Protein AF-0000000084686407 (afdb_homodimer)

pLDDT: mean 88.81, std 16.55, range [30.67, 98.19]

Sequence (208 aa):
MNDKILKGLLLDEATVLSLDDLCQACSSSNEWVIELVQEGILEPQGQRQTQWQFSARCLQKAHAAMRLQRDLDINLSGIALALDLLDEIDSLKSRLLQLEQAAKMNDKILKGLLLDEATVLSLDDLCQACSSSNEWVIELVQEGILEPQGQRQTQWQFSARCLQKAHAAMRLQRDLDINLSGIALALDLLDEIDSLKSRLLQLEQAAK

Solvent-accessible surface area (backbone atoms only — not comparable to full-atom values): 11660 Å² total; per-residue (Å²): 117,72,69,53,56,57,63,68,46,68,66,43,85,79,36,69,30,42,60,68,53,45,20,62,74,65,73,46,54,68,68,58,54,51,50,36,38,75,73,60,66,36,80,56,45,60,91,45,77,93,54,29,36,29,44,47,66,43,52,52,50,50,50,50,46,50,50,47,37,72,73,54,66,38,45,70,64,42,46,41,50,48,52,53,49,49,51,50,42,52,52,51,52,51,53,49,51,53,52,55,57,65,71,98,117,72,69,55,55,57,64,67,47,68,66,44,86,79,36,72,30,42,59,68,53,47,21,62,75,64,74,48,53,67,67,58,54,50,49,36,37,75,73,60,66,35,81,55,44,62,91,45,78,92,52,28,36,29,46,48,66,44,52,52,51,49,50,51,46,50,49,48,37,72,74,54,66,37,44,70,63,40,46,42,49,48,53,52,49,50,50,50,42,54,52,50,52,50,53,48,50,52,54,56,61,68,70,107

Structure (mmCIF, N/CA/C/O backbone):
data_AF-0000000084686407-model_v1
#
loop_
_entity.id
_entity.type
_entity.pdbx_description
1 polymer 'MerR family transcriptional regulator'
#
loop_
_atom_site.group_PDB
_atom_site.id
_atom_site.type_symbol
_atom_site.label_atom_id
_atom_site.label_alt_id
_atom_site.label_comp_id
_atom_site.label_asym_id
_atom_site.label_entity_id
_atom_site.label_seq_id
_atom_site.pdbx_PDB_ins_code
_atom_site.Cartn_x
_atom_site.Cartn_y
_atom_site.Cartn_z
_atom_site.occupancy
_atom_site.B_iso_or_equiv
_atom_site.auth_seq_id
_atom_site.auth_comp_id
_atom_site.auth_asym_id
_atom_site.auth_atom_id
_atom_site.pdbx_PDB_model_num
ATOM 1 N N . MET A 1 1 ? -10.812 30.781 -5.328 1 30.67 1 MET A N 1
ATOM 2 C CA . MET A 1 1 ? -10.281 31.469 -4.152 1 30.67 1 MET A CA 1
ATOM 3 C C . MET A 1 1 ? -9.312 30.578 -3.389 1 30.67 1 MET A C 1
ATOM 5 O O . MET A 1 1 ? -8.289 31.047 -2.891 1 30.67 1 MET A O 1
ATOM 9 N N . ASN A 1 2 ? -9.641 29.156 -3.443 1 36.75 2 ASN A N 1
ATOM 10 C CA . ASN A 1 2 ? -9.031 28.25 -2.469 1 36.75 2 ASN A CA 1
ATOM 11 C C . ASN A 1 2 ? -7.617 27.859 -2.871 1 36.75 2 ASN A C 1
ATOM 13 O O . ASN A 1 2 ? -6.793 27.531 -2.018 1 36.75 2 ASN A O 1
ATOM 17 N N . ASP A 1 3 ? -7.363 27.828 -4.125 1 41.81 3 ASP A N 1
ATOM 18 C CA . ASP A 1 3 ? -6.012 27.562 -4.613 1 41.81 3 ASP A CA 1
ATOM 19 C C . ASP A 1 3 ? -5.059 28.688 -4.199 1 41.81 3 ASP A C 1
ATOM 21 O O . ASP A 1 3 ? -3.865 28.438 -3.99 1 41.81 3 ASP A O 1
ATOM 25 N N . LYS A 1 4 ? -5.578 29.906 -4.066 1 43.34 4 LYS A N 1
ATOM 26 C CA . LYS A 1 4 ? -4.777 31.094 -3.775 1 43.34 4 LYS A CA 1
ATOM 27 C C . LYS A 1 4 ? -4.215 31.047 -2.359 1 43.34 4 LYS A C 1
ATOM 29 O O . LYS A 1 4 ? -3.115 31.531 -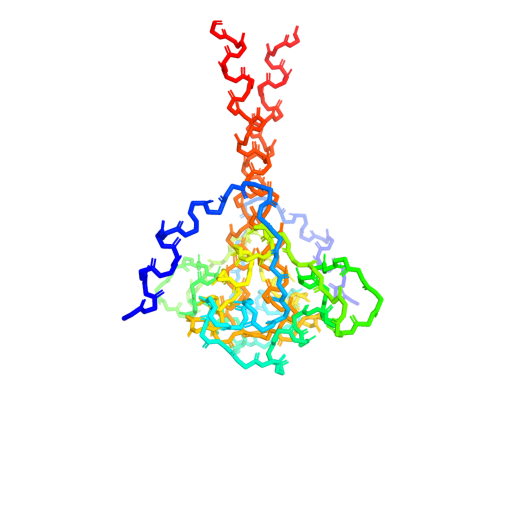2.104 1 43.34 4 LYS A O 1
ATOM 34 N N . ILE A 1 5 ? -5.031 30.531 -1.394 1 46 5 ILE A N 1
ATOM 35 C CA . ILE A 1 5 ? -4.527 30.484 -0.026 1 46 5 ILE A CA 1
ATOM 36 C C . ILE A 1 5 ? -3.324 29.547 0.045 1 46 5 ILE A C 1
ATOM 38 O O . ILE A 1 5 ? -2.33 29.844 0.707 1 46 5 ILE A O 1
ATOM 42 N N . LEU A 1 6 ? -3.428 28.391 -0.733 1 47.69 6 LEU A N 1
ATOM 43 C CA . LEU A 1 6 ? -2.322 27.438 -0.658 1 47.69 6 LEU A CA 1
ATOM 44 C C . LEU A 1 6 ? -1.039 28.062 -1.204 1 47.69 6 LEU A C 1
ATOM 46 O O . LEU A 1 6 ? 0.044 27.828 -0.657 1 47.69 6 LEU A O 1
ATOM 50 N N . LYS A 1 7 ? -1.183 28.797 -2.309 1 46.84 7 LYS A N 1
ATOM 51 C CA . LYS A 1 7 ? -0.026 29.453 -2.904 1 46.84 7 LYS A CA 1
ATOM 52 C C . LYS A 1 7 ? 0.55 30.5 -1.96 1 46.84 7 LYS A C 1
ATOM 54 O O . LYS A 1 7 ? 1.769 30.688 -1.89 1 46.84 7 LYS A O 1
ATOM 59 N N . GLY A 1 8 ? -0.354 31.266 -1.473 1 43.84 8 GLY A N 1
ATOM 60 C CA . GLY A 1 8 ? 0.18 32.281 -0.589 1 43.84 8 GLY A CA 1
ATOM 61 C C . GLY A 1 8 ? 0.907 31.719 0.614 1 43.84 8 GLY A C 1
ATOM 62 O O . GLY A 1 8 ? 1.755 32.375 1.208 1 43.84 8 GLY A O 1
ATOM 63 N N . LEU A 1 9 ? 0.312 30.641 1.292 1 45.12 9 LEU A N 1
ATOM 64 C CA . LEU A 1 9 ? 1.075 30.141 2.432 1 45.12 9 LEU A CA 1
ATOM 65 C C . LEU A 1 9 ? 2.273 29.328 1.969 1 45.12 9 LEU A C 1
ATOM 67 O O . LEU A 1 9 ? 2.105 28.234 1.407 1 45.12 9 LEU A O 1
ATOM 71 N N . LEU A 1 10 ? 3.199 29.859 1.201 1 51.16 10 LEU A N 1
ATOM 72 C CA . LEU A 1 10 ? 4.516 29.234 1.146 1 51.16 10 LEU A CA 1
ATOM 73 C C . LEU A 1 10 ? 4.77 28.391 2.391 1 51.16 10 LEU A C 1
ATOM 75 O O . LEU A 1 10 ? 5.066 28.938 3.459 1 51.16 10 LEU A O 1
ATOM 79 N N . LEU A 1 11 ? 3.791 27.422 2.607 1 53.94 11 LEU A N 1
ATOM 80 C CA . LEU A 1 11 ? 3.941 26.672 3.852 1 53.94 11 LEU A CA 1
ATOM 81 C C . LEU A 1 11 ? 5.398 26.281 4.078 1 53.94 11 LEU A C 1
ATOM 83 O O . LEU A 1 11 ? 5.996 25.594 3.248 1 53.94 11 LEU A O 1
ATOM 87 N N . ASP A 1 12 ? 6.078 27.172 4.629 1 61.66 12 ASP A N 1
ATOM 88 C CA . ASP A 1 12 ? 7.398 26.859 5.168 1 61.66 12 ASP A CA 1
ATOM 89 C C . ASP A 1 12 ? 7.344 25.641 6.082 1 61.66 12 ASP A C 1
ATOM 91 O O . ASP A 1 12 ? 6.281 25.297 6.602 1 61.66 12 ASP A O 1
ATOM 95 N N . GLU A 1 13 ? 8.172 24.766 5.969 1 64.5 13 GLU A N 1
ATOM 96 C CA . GLU A 1 13 ? 8.289 23.609 6.859 1 64.5 13 GLU A CA 1
ATOM 97 C C . GLU A 1 13 ? 7.879 23.969 8.281 1 64.5 13 GLU A C 1
ATOM 99 O O . GLU A 1 13 ? 7.496 23.094 9.062 1 64.5 13 GLU A O 1
ATOM 104 N N . ALA A 1 14 ? 7.812 25.25 8.531 1 72 14 ALA A N 1
ATOM 105 C CA . ALA A 1 14 ? 7.492 25.703 9.883 1 72 14 ALA A CA 1
ATOM 106 C C . ALA A 1 14 ? 6.008 26.031 10.008 1 72 14 ALA A C 1
ATOM 108 O O . ALA A 1 14 ? 5.531 26.391 11.094 1 72 14 ALA A O 1
ATOM 109 N N . THR A 1 15 ? 5.309 25.781 8.953 1 81.38 15 THR A N 1
ATOM 110 C CA . THR A 1 15 ? 3.887 26.109 8.977 1 81.38 15 THR A CA 1
ATOM 111 C C . THR A 1 15 ? 3.121 25.141 9.883 1 81.38 15 THR A C 1
ATOM 113 O O . THR A 1 15 ? 3.285 23.922 9.781 1 81.38 15 THR A O 1
ATOM 116 N N . VAL A 1 16 ? 2.365 25.656 10.859 1 92.12 16 VAL A N 1
ATOM 117 C CA . VAL A 1 16 ? 1.494 24.922 11.773 1 92.12 16 VAL A CA 1
ATOM 118 C C . VAL A 1 16 ? 0.035 25.266 11.477 1 92.12 16 VAL A C 1
ATOM 120 O O . VAL A 1 16 ? -0.327 26.438 11.359 1 92.12 16 VAL A O 1
ATOM 123 N N . LEU A 1 17 ? -0.774 24.219 11.273 1 95.81 17 LEU A N 1
ATOM 124 C CA . LEU A 1 17 ? -2.174 24.406 10.898 1 95.81 17 LEU A CA 1
ATOM 125 C C . LEU A 1 17 ? -3.098 23.922 12.016 1 95.81 17 LEU A C 1
ATOM 127 O O . LEU A 1 17 ? -2.836 22.891 12.641 1 95.81 17 LEU A O 1
ATOM 131 N N . SER A 1 18 ? -4.137 24.75 12.203 1 96.06 18 SER A N 1
ATOM 132 C CA . SER A 1 18 ? -5.211 24.266 13.062 1 96.06 18 SER A CA 1
ATOM 133 C C . SER A 1 18 ? -6.066 23.234 12.344 1 96.06 18 SER A C 1
ATOM 135 O O . SER A 1 18 ? -5.887 22.984 11.148 1 96.06 18 SER A O 1
ATOM 137 N N . LEU A 1 19 ? -7.012 22.594 13.148 1 97.12 19 LEU A N 1
ATOM 138 C CA . LEU A 1 19 ? -7.961 21.656 12.555 1 97.12 19 LEU A CA 1
ATOM 139 C C . LEU A 1 19 ? -8.773 22.328 11.453 1 97.12 19 LEU A C 1
ATOM 141 O O . LEU A 1 19 ? -8.906 21.781 10.352 1 97.12 19 LEU A O 1
ATOM 145 N N . ASP A 1 20 ? -9.266 23.516 11.695 1 96.06 20 ASP A N 1
ATOM 146 C CA . ASP A 1 20 ? -10.07 24.25 10.719 1 96.06 20 ASP A CA 1
ATOM 147 C C . ASP A 1 20 ? -9.258 24.562 9.469 1 96.06 20 ASP A C 1
ATOM 149 O O . ASP A 1 20 ? -9.75 24.438 8.344 1 96.06 20 ASP A O 1
ATOM 153 N N . ASP A 1 21 ? -8.008 25 9.734 1 95.31 21 ASP A N 1
ATOM 154 C CA . ASP A 1 21 ? -7.141 25.328 8.617 1 95.31 21 ASP A CA 1
ATOM 155 C C . ASP A 1 21 ? -6.875 24.109 7.738 1 95.31 21 ASP A C 1
ATOM 157 O O . ASP A 1 21 ? -6.887 24.203 6.512 1 95.31 21 ASP A O 1
ATOM 161 N N . LEU A 1 22 ? -6.664 23 8.344 1 96.75 22 LEU A N 1
ATOM 162 C CA . LEU A 1 22 ? -6.379 21.781 7.609 1 96.75 22 LEU A CA 1
ATOM 163 C C . LEU A 1 22 ? -7.594 21.344 6.793 1 96.75 22 LEU A C 1
ATOM 165 O O . LEU A 1 22 ? -7.457 20.953 5.633 1 96.75 22 LEU A O 1
ATOM 169 N N . CYS A 1 23 ? -8.719 21.391 7.352 1 97.38 23 CYS A N 1
ATOM 170 C CA . CYS A 1 23 ? -9.953 21.047 6.648 1 97.38 23 CYS A CA 1
ATOM 171 C C . CYS A 1 23 ? -10.141 21.922 5.418 1 97.38 23 CYS A C 1
ATOM 173 O O . CYS A 1 23 ? -10.508 21.438 4.348 1 97.38 23 CYS A O 1
ATOM 175 N N . GLN A 1 24 ? -9.922 23.172 5.59 1 95.25 24 GLN A N 1
ATOM 176 C CA . GLN A 1 24 ? -10.062 24.109 4.484 1 95.25 24 GLN A CA 1
ATOM 177 C C . GLN A 1 24 ? -9.07 23.812 3.369 1 95.25 24 GLN A C 1
ATOM 179 O O . GLN A 1 24 ? -9.422 23.812 2.189 1 95.25 24 GLN A O 1
ATOM 184 N N . ALA A 1 25 ? -7.863 23.531 3.795 1 93.12 25 ALA A N 1
ATOM 185 C CA . ALA A 1 25 ? -6.801 23.266 2.828 1 93.12 25 ALA A CA 1
ATOM 186 C C . ALA A 1 25 ? -7.086 22 2.025 1 93.12 25 ALA A C 1
ATOM 188 O O . ALA A 1 25 ? -6.723 21.906 0.851 1 93.12 25 ALA A O 1
ATOM 189 N N . CYS A 1 26 ? -7.691 21.016 2.629 1 94.25 26 CYS A N 1
ATOM 190 C CA . CYS A 1 26 ? -7.953 19.734 1.979 1 94.25 26 CYS A CA 1
ATOM 191 C C . CYS A 1 26 ? -9.391 19.672 1.482 1 94.25 26 CYS A C 1
ATOM 193 O O . CYS A 1 26 ? -9.797 18.672 0.877 1 94.25 26 CYS A O 1
ATOM 195 N N . SER A 1 27 ? -10.148 20.688 1.695 1 94.94 27 SER A N 1
ATOM 196 C CA . SER A 1 27 ? -11.562 20.688 1.353 1 94.94 27 SER A CA 1
ATOM 197 C C . SER A 1 27 ? -12.281 19.469 1.924 1 94.94 27 SER A C 1
ATOM 199 O O . SER A 1 27 ? -13.008 18.781 1.209 1 94.94 27 SER A O 1
ATOM 201 N N . SER A 1 28 ? -12.023 19.266 3.189 1 96.25 28 SER A N 1
ATOM 202 C CA . SER A 1 28 ? -12.609 18.125 3.879 1 96.25 28 SER A CA 1
ATOM 203 C C . SER A 1 28 ? -13.391 18.562 5.113 1 96.25 28 SER A C 1
ATOM 205 O O . SER A 1 28 ? -13.281 19.703 5.547 1 96.25 28 SER A O 1
ATOM 207 N N . SER A 1 29 ? -14.18 17.625 5.656 1 96.56 29 SER A N 1
ATOM 208 C CA . SER A 1 29 ? -14.875 17.875 6.91 1 96.56 29 SER A CA 1
ATOM 209 C C . SER A 1 29 ? -13.961 17.656 8.109 1 96.56 29 SER A C 1
ATOM 211 O O . SER A 1 29 ? -12.922 17 7.992 1 96.56 29 SER A O 1
ATOM 213 N N . ASN A 1 30 ? -14.398 18.188 9.25 1 96.81 30 ASN A N 1
ATOM 214 C CA . ASN A 1 30 ? -13.695 17.922 10.492 1 96.81 30 ASN A CA 1
ATOM 215 C C . ASN A 1 30 ? -13.719 16.438 10.836 1 96.81 30 ASN A C 1
ATOM 217 O O . ASN A 1 30 ? -12.727 15.891 11.336 1 96.81 30 ASN A O 1
ATOM 221 N N . GLU A 1 31 ? -14.859 15.867 10.562 1 97.06 31 GLU A N 1
ATOM 222 C CA . GLU A 1 31 ? -15.039 14.445 10.875 1 97.06 31 GLU A CA 1
ATOM 223 C C . GLU A 1 31 ? -13.992 13.594 10.164 1 97.06 31 GLU A C 1
ATOM 225 O O . GLU A 1 31 ? -13.445 12.656 10.75 1 97.06 31 GLU A O 1
ATOM 230 N N . TRP A 1 32 ? -13.719 13.93 8.977 1 97.44 32 TRP A N 1
ATOM 231 C CA . TRP A 1 32 ? -12.758 13.172 8.188 1 97.44 32 TRP A CA 1
ATOM 232 C C . TRP A 1 32 ? -11.359 13.281 8.773 1 97.44 32 TRP A C 1
ATOM 234 O O . TRP A 1 32 ? -10.656 12.281 8.938 1 97.44 32 TRP A O 1
ATOM 244 N N . VAL A 1 33 ? -10.938 14.484 9.141 1 97.81 33 VAL A N 1
ATOM 245 C CA . VAL A 1 33 ? -9.617 14.703 9.719 1 97.81 33 VAL A CA 1
ATOM 246 C C . VAL A 1 33 ? -9.523 13.969 11.062 1 97.81 33 VAL A C 1
ATOM 248 O O . VAL A 1 33 ? -8.492 13.352 11.367 1 97.81 33 VAL A O 1
ATOM 251 N N . ILE A 1 34 ? -10.562 13.992 11.805 1 97.44 34 ILE A N 1
ATOM 252 C CA . ILE A 1 34 ? -10.602 13.328 13.102 1 97.44 34 ILE A CA 1
ATOM 253 C C . ILE A 1 34 ? -10.422 11.828 12.922 1 97.44 34 ILE A C 1
ATOM 255 O O . ILE A 1 34 ? -9.688 11.188 13.68 1 97.44 34 ILE A O 1
ATOM 259 N N . GLU A 1 35 ? -11.047 11.297 11.93 1 97.31 35 GLU A N 1
ATOM 260 C CA . GLU A 1 35 ? -10.898 9.875 11.648 1 97.31 35 GLU A CA 1
ATOM 261 C C . GLU A 1 35 ? -9.453 9.531 11.289 1 97.31 35 GLU A C 1
ATOM 263 O O . GLU A 1 35 ? -8.945 8.477 11.688 1 97.31 35 GLU A O 1
ATOM 268 N N . LEU A 1 36 ? -8.828 10.352 10.516 1 97.81 36 LEU A N 1
ATOM 269 C CA . LEU A 1 36 ? -7.438 10.117 10.156 1 97.81 36 LEU A CA 1
ATOM 270 C C . LEU A 1 36 ? -6.547 10.117 11.391 1 97.81 36 LEU A C 1
ATOM 272 O O . LEU A 1 36 ? -5.613 9.312 11.492 1 97.81 36 LEU A O 1
ATOM 276 N N . VAL A 1 37 ? -6.801 11 12.305 1 97.56 37 VAL A N 1
ATOM 277 C CA . VAL A 1 37 ? -6.035 11.086 13.539 1 97.56 37 VAL A CA 1
ATOM 278 C C . VAL A 1 37 ? -6.277 9.836 14.391 1 97.56 37 VAL A C 1
ATOM 280 O O . VAL A 1 37 ? -5.336 9.25 14.93 1 97.56 37 VAL A O 1
ATOM 283 N N . GLN A 1 38 ? -7.52 9.414 14.461 1 96.44 38 GLN A N 1
ATOM 284 C CA . GLN A 1 38 ? -7.879 8.234 15.25 1 96.44 38 GLN A CA 1
ATOM 285 C C . GLN A 1 38 ? -7.219 6.98 14.688 1 96.44 38 GLN A C 1
ATOM 287 O O . GLN A 1 38 ? -6.824 6.09 15.445 1 96.44 38 GLN A O 1
ATOM 292 N N . GLU A 1 39 ? -7.102 6.93 13.375 1 95.94 39 GLU A N 1
ATOM 293 C CA . GLU A 1 39 ? -6.477 5.781 12.719 1 95.94 39 GLU A CA 1
ATOM 294 C C . GLU A 1 39 ? -4.957 5.844 12.828 1 95.94 39 GLU A C 1
ATOM 296 O O . GLU A 1 39 ? -4.262 4.887 12.477 1 95.94 39 GLU A O 1
ATOM 301 N N . GLY A 1 40 ? -4.445 6.988 13.203 1 96.56 40 GLY A N 1
ATOM 302 C CA . GLY A 1 40 ? -3.01 7.145 13.383 1 96.56 40 GLY A CA 1
ATOM 303 C C . GLY A 1 40 ? -2.305 7.625 12.125 1 96.56 40 GLY A C 1
ATOM 304 O O . GLY A 1 40 ? -1.073 7.617 12.062 1 96.56 40 GLY A O 1
ATOM 305 N N . ILE A 1 41 ? -3.053 8.031 11.172 1 97.62 41 ILE A N 1
ATOM 306 C CA . ILE A 1 41 ? -2.484 8.523 9.922 1 97.62 41 ILE A CA 1
ATOM 307 C C . ILE A 1 41 ? -1.916 9.922 10.133 1 97.62 41 ILE A C 1
ATOM 309 O O . ILE A 1 41 ? -0.821 10.234 9.656 1 97.62 41 ILE A O 1
ATOM 313 N N . LEU A 1 42 ? -2.695 10.742 10.781 1 98 42 LEU A N 1
ATOM 314 C CA . LEU A 1 42 ? -2.219 12.07 11.164 1 98 42 LEU A CA 1
ATOM 315 C C . LEU A 1 42 ? -1.893 12.125 12.648 1 98 42 LEU A C 1
ATOM 317 O O . LEU A 1 42 ? -2.617 11.562 13.469 1 98 42 LEU A O 1
ATOM 321 N N . GLU A 1 43 ? -0.81 12.82 12.914 1 96.81 43 GLU A N 1
ATOM 322 C CA . GLU A 1 43 ? -0.376 12.953 14.305 1 96.81 43 GLU A CA 1
ATOM 323 C C . GLU A 1 43 ? -0.191 14.422 14.68 1 96.81 43 GLU A C 1
ATOM 325 O O . GLU A 1 43 ? 0.934 14.922 14.719 1 96.81 43 GLU A O 1
ATOM 330 N N . PRO A 1 44 ? -1.211 15.023 15.055 1 97.31 44 PRO A N 1
ATOM 331 C CA . PRO A 1 44 ? -1.098 16.422 15.469 1 97.31 44 PRO A CA 1
ATOM 332 C C . PRO A 1 44 ? -0.464 16.594 16.844 1 97.31 44 PRO A C 1
ATOM 334 O O . PRO A 1 44 ? -0.403 15.625 17.625 1 97.31 44 PRO A O 1
ATOM 337 N N . GLN A 1 45 ? 0.091 17.781 17.062 1 96.44 45 GLN A N 1
ATOM 338 C CA . GLN A 1 45 ? 0.416 18.172 18.438 1 96.44 45 GLN A CA 1
ATOM 339 C C . GLN A 1 45 ? -0.82 18.688 19.172 1 96.44 45 GLN A C 1
ATOM 341 O O . GLN A 1 45 ? -1.747 19.203 18.547 1 96.44 45 GLN A O 1
ATOM 346 N N . GLY A 1 46 ? -0.831 18.469 20.469 1 95.94 46 GLY A N 1
ATOM 347 C CA . GLY A 1 46 ? -1.984 18.859 21.266 1 95.94 46 GLY A CA 1
ATOM 348 C C . GLY A 1 46 ? -2.805 17.688 21.766 1 95.94 46 GLY A C 1
ATOM 349 O O . GLY A 1 46 ? -2.939 16.672 21.062 1 95.94 46 GLY A O 1
ATOM 350 N N . GLN A 1 47 ? -3.385 17.844 22.859 1 91.88 47 GLN A N 1
ATOM 351 C CA . GLN A 1 47 ? -4.121 16.75 23.469 1 91.88 47 GLN A CA 1
ATOM 352 C C . GLN A 1 47 ? -5.59 16.766 23.047 1 91.88 47 GLN A C 1
ATOM 354 O O . GLN A 1 47 ? -6.184 15.719 22.812 1 91.88 47 GLN A O 1
ATOM 359 N N . ARG A 1 48 ? -6.102 17.984 22.953 1 94.81 48 ARG A N 1
ATOM 360 C CA . ARG A 1 48 ? -7.508 18.125 22.594 1 94.81 48 ARG A CA 1
ATOM 361 C C . ARG A 1 48 ? -7.652 18.594 21.141 1 94.81 48 ARG A C 1
ATOM 363 O O . ARG A 1 48 ? -6.789 19.312 20.625 1 94.81 48 ARG A O 1
ATOM 370 N N . GLN A 1 49 ? -8.758 18.156 20.578 1 94.81 49 GLN A N 1
ATOM 371 C CA . GLN A 1 49 ? -9.047 18.484 19.188 1 94.81 49 GLN A CA 1
ATOM 372 C C . GLN A 1 49 ? -8.93 20 18.953 1 94.81 49 GLN A C 1
ATOM 374 O O . GLN A 1 49 ? -8.43 20.438 17.906 1 94.81 49 GLN A O 1
ATOM 379 N N . THR A 1 50 ? -9.367 20.797 19.938 1 94.38 50 THR A N 1
ATOM 380 C CA . THR A 1 50 ? -9.375 22.25 19.812 1 94.38 50 THR A CA 1
ATOM 381 C C . THR A 1 50 ? -7.957 22.812 19.859 1 94.38 50 THR A C 1
ATOM 383 O O . THR A 1 50 ? -7.73 23.969 19.5 1 94.38 50 THR A O 1
ATOM 386 N N . GLN A 1 51 ? -6.965 22 20.266 1 96.44 51 GLN A N 1
ATOM 387 C CA . GLN A 1 51 ? -5.578 22.438 20.422 1 96.44 51 GLN A CA 1
ATOM 388 C C . GLN A 1 51 ? -4.68 21.781 19.3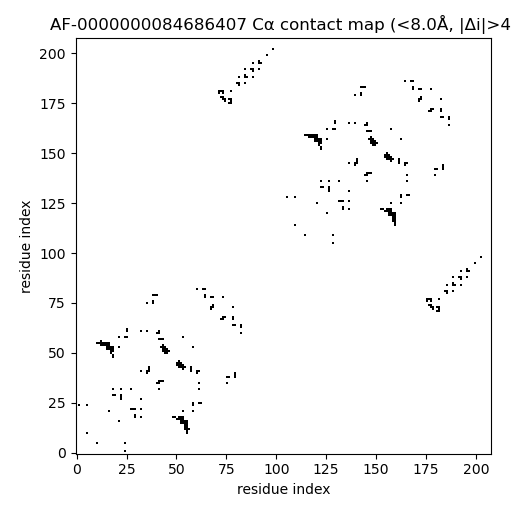75 1 96.44 51 GLN A C 1
ATOM 390 O O . GLN A 1 51 ? -3.459 21.969 19.406 1 96.44 51 GLN A O 1
ATOM 395 N N . TRP A 1 52 ? -5.336 21.094 18.531 1 97.38 52 TRP A N 1
ATOM 396 C CA . TRP A 1 52 ? -4.516 20.375 17.547 1 97.38 52 TRP A CA 1
ATOM 397 C C . TRP A 1 52 ? -3.742 21.344 16.672 1 97.38 52 TRP A C 1
ATOM 399 O O . TRP A 1 52 ? -4.285 22.359 16.234 1 97.38 52 TRP A O 1
ATOM 409 N N . GLN A 1 53 ? -2.477 21 16.5 1 97.12 53 GLN A N 1
ATOM 410 C CA . GLN A 1 53 ? -1.576 21.672 15.57 1 97.12 53 GLN A CA 1
ATOM 411 C C . GLN A 1 53 ? -0.963 20.672 14.586 1 97.12 53 GLN A C 1
ATOM 413 O O . GLN A 1 53 ? -0.342 19.688 14.992 1 97.12 53 GLN A O 1
ATOM 418 N N . PHE A 1 54 ? -1.164 20.969 13.328 1 97.31 54 PHE A N 1
ATOM 419 C CA . PHE A 1 54 ? -0.667 20.094 12.281 1 97.31 54 PHE A CA 1
ATOM 420 C C . PHE A 1 54 ? 0.502 20.734 11.539 1 97.31 54 PHE A C 1
ATOM 422 O O . PHE A 1 54 ? 0.483 21.922 11.258 1 97.31 54 PHE A O 1
ATOM 429 N N . SER A 1 55 ? 1.463 19.844 11.227 1 95 55 SER A N 1
ATOM 430 C CA . SER A 1 55 ? 2.613 20.281 10.445 1 95 55 SER A CA 1
ATOM 431 C C . SER A 1 55 ? 2.314 20.234 8.945 1 95 55 SER A C 1
ATOM 433 O O . SER A 1 55 ? 1.271 19.734 8.531 1 95 55 SER A O 1
ATOM 435 N N . ALA A 1 56 ? 3.221 20.75 8.195 1 93.12 56 ALA A N 1
ATOM 436 C CA . ALA A 1 56 ? 3.129 20.656 6.738 1 93.12 56 ALA A CA 1
ATOM 437 C C . ALA A 1 56 ? 3.115 19.219 6.273 1 93.12 56 ALA A C 1
ATOM 439 O O . ALA A 1 56 ? 2.424 18.875 5.309 1 93.12 56 ALA A O 1
ATOM 440 N N . ARG A 1 57 ? 3.846 18.375 6.98 1 93.06 57 ARG A N 1
ATOM 441 C CA . ARG A 1 57 ? 3.869 16.953 6.656 1 93.06 57 ARG A CA 1
ATOM 442 C C . ARG A 1 57 ? 2.49 16.328 6.84 1 93.06 57 ARG A C 1
ATOM 444 O O . ARG A 1 57 ? 2.068 15.492 6.035 1 93.06 57 ARG A O 1
ATOM 451 N N . CYS A 1 58 ? 1.868 16.703 7.828 1 96 58 CYS A N 1
ATOM 452 C CA . CYS A 1 58 ? 0.508 16.234 8.039 1 96 58 CYS A CA 1
ATOM 453 C C . CYS A 1 58 ? -0.403 16.641 6.891 1 96 58 CYS A C 1
ATOM 455 O O . CYS A 1 58 ? -1.239 15.859 6.445 1 96 58 CYS A O 1
ATOM 457 N N . LEU A 1 59 ? -0.237 17.906 6.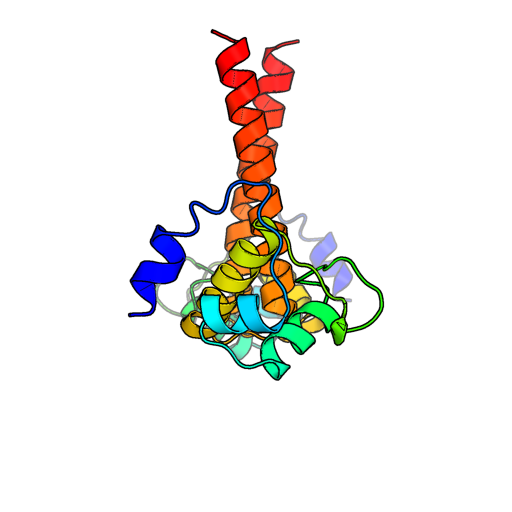523 1 95.75 59 LEU A N 1
ATOM 458 C CA . LEU A 1 59 ? -1.034 18.375 5.398 1 95.75 59 LEU A CA 1
ATOM 459 C C . LEU A 1 59 ? -0.772 17.531 4.152 1 95.75 59 LEU A C 1
ATOM 461 O O . LEU A 1 59 ? -1.711 17.141 3.459 1 95.75 59 LEU A O 1
ATOM 465 N N . GLN A 1 60 ? 0.401 17.266 3.883 1 94.88 60 GLN A N 1
ATOM 466 C CA . GLN A 1 60 ? 0.771 16.453 2.734 1 94.88 60 GLN A CA 1
ATOM 467 C C . GLN A 1 60 ? 0.166 15.055 2.836 1 94.88 60 GLN A C 1
ATOM 469 O O . GLN A 1 60 ? -0.345 14.523 1.851 1 94.88 60 GLN A O 1
ATOM 474 N N . LYS A 1 61 ? 0.28 14.453 4.016 1 96.94 61 LYS A N 1
ATOM 475 C CA . LYS A 1 61 ? -0.283 13.125 4.25 1 96.94 61 LYS A CA 1
ATOM 476 C C . LYS A 1 61 ? -1.797 13.125 4.062 1 96.94 61 LYS A C 1
ATOM 478 O O . LYS A 1 61 ? -2.361 12.18 3.508 1 96.94 61 LYS A O 1
ATOM 483 N N . ALA A 1 62 ? -2.43 14.141 4.504 1 97.56 62 ALA A N 1
ATOM 484 C CA . ALA A 1 62 ? -3.877 14.258 4.344 1 97.56 62 ALA A CA 1
ATOM 485 C C . ALA A 1 62 ? -4.266 14.312 2.871 1 97.56 62 ALA A C 1
ATOM 487 O O . ALA A 1 62 ? -5.215 13.648 2.449 1 97.56 62 ALA A O 1
ATOM 488 N N . HIS A 1 63 ? -3.527 15.094 2.117 1 96.5 63 HIS A N 1
ATOM 489 C CA . HIS A 1 63 ? -3.795 15.172 0.686 1 96.5 63 HIS A CA 1
ATOM 490 C C . HIS A 1 63 ? -3.607 13.82 0.015 1 96.5 63 HIS A C 1
ATOM 492 O O . HIS A 1 63 ? -4.414 13.422 -0.827 1 96.5 63 HIS A O 1
ATOM 498 N N . ALA A 1 64 ? -2.58 13.172 0.411 1 96.56 64 ALA A N 1
ATOM 499 C CA . ALA A 1 64 ? -2.328 11.844 -0.141 1 96.56 64 ALA A CA 1
ATOM 500 C C . ALA A 1 64 ? -3.438 10.867 0.245 1 96.56 64 ALA A C 1
ATOM 502 O O . ALA A 1 64 ? -3.891 10.078 -0.583 1 96.56 64 ALA A O 1
ATOM 503 N N . ALA A 1 65 ? -3.809 10.93 1.452 1 97.56 65 ALA A N 1
ATOM 504 C CA . ALA A 1 65 ? -4.898 10.086 1.931 1 97.56 65 ALA A CA 1
ATOM 505 C C . ALA A 1 65 ? -6.172 10.328 1.126 1 97.56 65 ALA A C 1
ATOM 507 O O . ALA A 1 65 ? -6.855 9.375 0.734 1 97.56 65 ALA A O 1
ATOM 508 N N . MET A 1 66 ? -6.449 11.547 0.892 1 95.62 66 MET A N 1
ATOM 509 C CA . MET A 1 66 ? -7.648 11.922 0.148 1 95.62 66 MET A CA 1
ATOM 510 C C . MET A 1 66 ? -7.598 11.375 -1.274 1 95.62 66 MET A C 1
ATOM 512 O O . MET A 1 66 ? -8.594 10.844 -1.776 1 95.62 66 MET A O 1
ATOM 516 N N . ARG A 1 67 ? -6.523 11.5 -1.862 1 95 67 ARG A N 1
ATOM 517 C CA . ARG A 1 67 ? -6.352 10.992 -3.219 1 95 67 ARG A CA 1
ATOM 518 C C . ARG A 1 67 ? -6.527 9.477 -3.262 1 95 67 ARG A C 1
ATOM 520 O O . ARG A 1 67 ? -7.215 8.953 -4.141 1 95 67 ARG A O 1
ATOM 527 N N . LEU A 1 68 ? -5.879 8.797 -2.334 1 95.81 68 LEU A N 1
ATOM 528 C CA . LEU A 1 68 ? -5.977 7.344 -2.27 1 95.81 68 LEU A CA 1
ATOM 529 C C . LEU A 1 68 ? -7.422 6.902 -2.053 1 95.81 68 LEU A C 1
ATOM 531 O O . LEU A 1 68 ? -7.891 5.953 -2.684 1 95.81 68 LEU A O 1
ATOM 535 N N . GLN A 1 69 ? -8.055 7.555 -1.193 1 94.38 69 GLN A N 1
ATOM 536 C CA . GLN A 1 69 ? -9.453 7.238 -0.907 1 94.38 69 GLN A CA 1
ATOM 537 C C . GLN A 1 69 ? -10.328 7.438 -2.143 1 94.38 69 GLN A C 1
ATOM 539 O O . GLN A 1 69 ? -11.172 6.598 -2.455 1 94.38 69 GLN A O 1
ATOM 544 N N . ARG A 1 70 ? -10.164 8.562 -2.785 1 92.44 70 ARG A N 1
ATOM 545 C CA . ARG A 1 70 ? -10.938 8.898 -3.975 1 92.44 70 ARG A CA 1
ATOM 546 C C . ARG A 1 70 ? -10.664 7.91 -5.102 1 92.44 70 ARG A C 1
ATOM 548 O O . ARG A 1 70 ? -11.594 7.41 -5.742 1 92.44 70 ARG A O 1
ATOM 555 N N . ASP A 1 71 ? -9.453 7.555 -5.258 1 93.44 71 ASP A N 1
ATOM 556 C CA . ASP A 1 71 ? -9.039 6.805 -6.438 1 93.44 71 ASP A CA 1
ATOM 557 C C . ASP A 1 71 ? -9.227 5.305 -6.227 1 93.44 71 ASP A C 1
ATOM 559 O O . ASP A 1 71 ? -9.516 4.57 -7.176 1 93.44 71 ASP A O 1
ATOM 563 N N . LEU A 1 72 ? -9.055 4.734 -5.008 1 92.31 72 LEU A N 1
ATOM 564 C CA . LEU A 1 72 ? -9 3.287 -4.816 1 92.31 72 LEU A CA 1
ATOM 565 C C . LEU A 1 72 ? -10.148 2.811 -3.93 1 92.31 72 LEU A C 1
ATOM 567 O O . LEU A 1 72 ? -10.453 1.618 -3.896 1 92.31 72 LEU A O 1
ATOM 571 N N . ASP A 1 73 ? -10.844 3.674 -3.32 1 89.44 73 ASP A N 1
ATOM 572 C CA . ASP A 1 73 ? -11.977 3.352 -2.453 1 89.44 73 ASP A CA 1
ATOM 573 C C . ASP A 1 73 ? -11.586 2.309 -1.407 1 89.44 73 ASP A C 1
ATOM 575 O O . ASP A 1 73 ? -12.281 1.309 -1.229 1 89.44 73 ASP A O 1
ATOM 579 N N . ILE A 1 74 ? -10.484 2.379 -0.786 1 92.44 74 ILE A N 1
ATOM 580 C CA . ILE A 1 74 ? -10.016 1.514 0.293 1 92.44 74 ILE A CA 1
ATOM 581 C C . ILE A 1 74 ? -10.305 2.17 1.642 1 92.44 74 ILE A C 1
ATOM 583 O O . ILE A 1 74 ? -10.523 3.381 1.717 1 92.44 74 ILE A O 1
ATOM 587 N N . ASN A 1 75 ? -10.273 1.302 2.738 1 93.06 75 ASN A N 1
ATOM 588 C CA . ASN A 1 75 ? -10.57 1.833 4.062 1 93.06 75 ASN A CA 1
ATOM 589 C C . ASN A 1 75 ? -9.375 2.561 4.66 1 93.06 75 ASN A C 1
ATOM 591 O O . ASN A 1 75 ? -8.305 2.607 4.051 1 93.06 75 ASN A O 1
ATOM 595 N N . LEU A 1 76 ? -9.547 3.172 5.84 1 93.62 76 LEU A N 1
ATOM 596 C CA . LEU A 1 76 ? -8.516 4.012 6.445 1 93.62 76 LEU A CA 1
ATOM 597 C C . LEU A 1 76 ? -7.309 3.178 6.855 1 93.62 76 LEU A C 1
ATOM 599 O O . LEU A 1 76 ? -6.176 3.662 6.816 1 93.62 76 LEU A O 1
ATOM 603 N N . SER A 1 77 ? -7.562 1.979 7.203 1 93.56 77 SER A N 1
ATOM 604 C CA . SER A 1 77 ? -6.441 1.106 7.539 1 93.56 77 SER A CA 1
ATOM 605 C C . SER A 1 77 ? -5.574 0.823 6.316 1 93.56 77 SER A C 1
ATOM 607 O O . SER A 1 77 ? -4.344 0.787 6.418 1 93.56 77 SER A O 1
ATOM 609 N N . GLY A 1 78 ? -6.266 0.59 5.188 1 95.56 78 GLY A N 1
ATOM 610 C CA . GLY A 1 78 ? -5.551 0.442 3.932 1 95.56 78 GLY A CA 1
ATOM 611 C C . GLY A 1 78 ? -4.793 1.693 3.525 1 95.56 78 GLY A C 1
ATOM 612 O O . GLY A 1 78 ? -3.664 1.613 3.041 1 95.56 78 GLY A O 1
ATOM 613 N N . ILE A 1 79 ? -5.418 2.809 3.74 1 97.06 79 ILE A N 1
ATOM 614 C CA . ILE A 1 79 ? -4.777 4.086 3.447 1 97.06 79 ILE A CA 1
ATOM 615 C C . ILE A 1 79 ? -3.539 4.254 4.324 1 97.06 79 ILE A C 1
ATOM 617 O O . ILE A 1 79 ? -2.475 4.645 3.836 1 97.06 79 ILE A O 1
ATOM 621 N N . ALA A 1 80 ? -3.664 3.969 5.57 1 97.12 80 ALA A N 1
ATOM 622 C CA . ALA A 1 80 ? -2.539 4.059 6.492 1 97.12 80 ALA A CA 1
ATOM 623 C C . ALA A 1 80 ? -1.374 3.191 6.027 1 97.12 80 ALA A C 1
ATOM 625 O O . ALA A 1 80 ? -0.224 3.637 6.016 1 97.12 80 ALA A O 1
ATOM 626 N N . LEU A 1 81 ? -1.697 1.993 5.656 1 97 81 LEU A N 1
ATOM 627 C CA . LEU A 1 81 ? -0.661 1.086 5.176 1 97 81 LEU A CA 1
ATOM 628 C C . LEU A 1 81 ? 0.029 1.654 3.939 1 97 81 LEU A C 1
ATOM 630 O O . LEU A 1 81 ? 1.259 1.661 3.857 1 97 81 LEU A O 1
ATOM 634 N N . ALA A 1 82 ? -0.76 2.072 2.961 1 97.56 82 ALA A N 1
ATOM 635 C CA . ALA A 1 82 ? -0.201 2.625 1.729 1 97.56 82 ALA A CA 1
ATOM 636 C C . ALA A 1 82 ? 0.726 3.799 2.027 1 97.56 82 ALA A C 1
ATOM 638 O O . ALA A 1 82 ? 1.83 3.879 1.484 1 97.56 82 ALA A O 1
ATOM 639 N N . LEU A 1 83 ? 0.308 4.664 2.869 1 97.94 83 LEU A N 1
ATOM 640 C CA . LEU A 1 83 ? 1.108 5.844 3.188 1 97.94 83 LEU A CA 1
ATOM 641 C C . LEU A 1 83 ? 2.391 5.449 3.912 1 97.94 83 LEU A C 1
ATOM 643 O O . LEU A 1 83 ? 3.447 6.043 3.682 1 97.94 83 LEU A O 1
ATOM 647 N N . ASP A 1 84 ? 2.346 4.473 4.84 1 97.5 84 ASP A N 1
ATOM 648 C CA . ASP A 1 84 ? 3.539 3.971 5.512 1 97.5 84 ASP A CA 1
ATOM 649 C C . ASP A 1 84 ? 4.539 3.402 4.508 1 97.5 84 ASP A C 1
ATOM 651 O O . ASP A 1 84 ? 5.738 3.664 4.598 1 97.5 84 ASP A O 1
ATOM 655 N N . LEU A 1 85 ? 3.996 2.666 3.564 1 97.88 85 LEU A N 1
ATOM 656 C CA . LEU A 1 85 ? 4.852 2.064 2.547 1 97.88 85 LEU A CA 1
ATOM 657 C C . LEU A 1 85 ? 5.465 3.135 1.651 1 97.88 85 LEU A C 1
ATOM 659 O O . LEU A 1 85 ? 6.641 3.047 1.287 1 97.88 85 LEU A O 1
ATOM 663 N N . LEU A 1 86 ? 4.738 4.105 1.336 1 97.69 86 LEU A N 1
ATOM 664 C CA . LEU A 1 86 ? 5.25 5.211 0.531 1 97.69 86 LEU A CA 1
ATOM 665 C C . LEU A 1 86 ? 6.344 5.965 1.279 1 97.69 86 LEU A C 1
ATOM 667 O O . LEU A 1 86 ? 7.352 6.359 0.685 1 97.69 86 LEU A O 1
ATOM 671 N N . ASP A 1 87 ? 6.105 6.18 2.533 1 96.88 87 ASP A N 1
ATOM 672 C CA . ASP A 1 87 ? 7.133 6.824 3.348 1 96.88 87 ASP A CA 1
ATOM 673 C C . ASP A 1 87 ? 8.422 6.008 3.35 1 96.88 87 ASP A C 1
ATOM 675 O O . ASP A 1 87 ? 9.516 6.566 3.26 1 96.88 87 ASP A O 1
ATOM 679 N N . GLU A 1 88 ? 8.258 4.707 3.451 1 97.88 88 GLU A N 1
ATOM 680 C CA . GLU A 1 88 ? 9.43 3.84 3.434 1 97.88 88 GLU A CA 1
ATOM 681 C C . GLU A 1 88 ? 10.156 3.914 2.092 1 97.88 88 GLU A C 1
ATOM 683 O O . GLU A 1 88 ? 11.383 3.98 2.047 1 97.88 88 GLU A O 1
ATOM 688 N N . ILE A 1 89 ? 9.453 3.91 1.055 1 98.19 89 ILE A N 1
ATOM 689 C CA . ILE A 1 89 ? 10.031 4.023 -0.281 1 98.19 89 ILE A CA 1
ATOM 690 C C . ILE A 1 89 ? 10.82 5.328 -0.394 1 98.19 89 ILE A C 1
ATOM 692 O O . ILE A 1 89 ? 11.953 5.332 -0.869 1 98.19 89 ILE A O 1
ATOM 696 N N . ASP A 1 90 ? 10.188 6.41 0.059 1 96.81 90 ASP A N 1
ATOM 697 C CA . ASP A 1 90 ? 10.859 7.707 -0.002 1 96.81 90 ASP A CA 1
ATOM 698 C C . ASP A 1 90 ? 12.156 7.691 0.804 1 96.81 90 ASP A C 1
ATOM 700 O O . ASP A 1 90 ? 13.164 8.25 0.372 1 96.81 90 ASP A O 1
ATOM 704 N N . SER A 1 91 ? 12.102 7.09 1.951 1 97.31 91 SER A N 1
ATOM 705 C CA . SER A 1 91 ? 13.289 6.98 2.793 1 97.31 91 SER A CA 1
ATOM 706 C C . SER A 1 91 ? 14.391 6.184 2.102 1 97.31 91 SER A C 1
ATOM 708 O O . SER A 1 91 ? 15.555 6.586 2.111 1 97.31 91 SER A O 1
ATOM 710 N N . LEU A 1 92 ? 14.039 5.098 1.453 1 97.81 92 LEU A N 1
ATOM 711 C CA . LEU A 1 92 ? 15.008 4.246 0.767 1 97.81 92 LEU A CA 1
ATOM 712 C C . LEU A 1 92 ? 15.586 4.953 -0.454 1 97.81 92 LEU A C 1
ATOM 714 O O . LEU A 1 92 ? 16.781 4.852 -0.726 1 9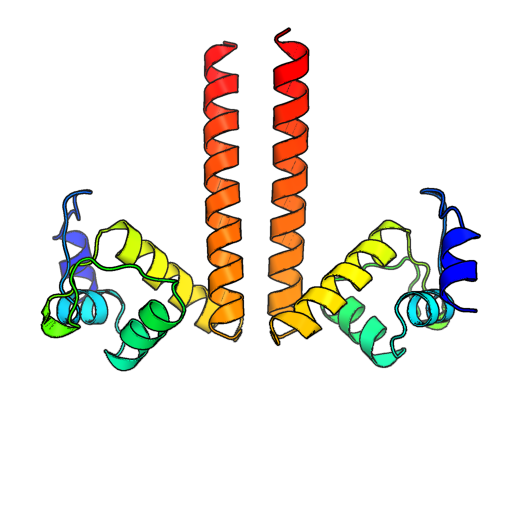7.81 92 LEU A O 1
ATOM 718 N N . LYS A 1 93 ? 14.727 5.594 -1.143 1 97.75 93 LYS A N 1
ATOM 719 C CA . LYS A 1 93 ? 15.195 6.34 -2.309 1 97.75 93 LYS A CA 1
ATOM 720 C C . LYS A 1 93 ? 16.172 7.434 -1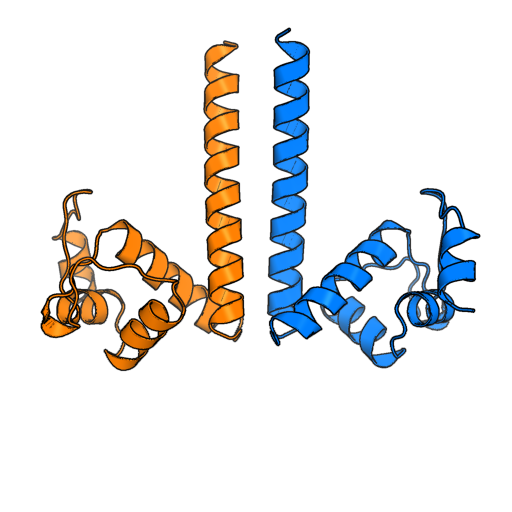.906 1 97.75 93 LYS A C 1
ATOM 722 O O . LYS A 1 93 ? 17.172 7.656 -2.59 1 97.75 93 LYS A O 1
ATOM 727 N N . SER A 1 94 ? 15.883 8.102 -0.819 1 96.62 94 SER A N 1
ATOM 728 C CA . SER A 1 94 ? 16.781 9.125 -0.299 1 96.62 94 SER A CA 1
ATOM 729 C C . SER A 1 94 ? 18.141 8.531 0.068 1 96.62 94 SER A C 1
ATOM 731 O O . SER A 1 94 ? 19.188 9.109 -0.248 1 96.62 94 SER A O 1
ATOM 733 N N . ARG A 1 95 ? 18.109 7.414 0.738 1 95.5 95 ARG A N 1
ATOM 734 C CA . ARG A 1 95 ? 19.344 6.742 1.131 1 95.5 95 ARG A CA 1
ATOM 735 C C . ARG A 1 95 ? 20.156 6.328 -0.092 1 95.5 95 ARG A C 1
ATOM 737 O O . ARG A 1 95 ? 21.375 6.469 -0.109 1 95.5 95 ARG A O 1
ATOM 744 N N . LEU A 1 96 ? 19.5 5.82 -1.094 1 95.69 96 LEU A N 1
ATOM 745 C CA . LEU A 1 96 ? 20.172 5.422 -2.33 1 95.69 96 LEU A CA 1
ATOM 746 C C . LEU A 1 96 ? 20.828 6.617 -3.002 1 95.69 96 LEU A C 1
ATOM 748 O O . LEU A 1 96 ? 21.969 6.52 -3.473 1 95.69 96 LEU A O 1
ATOM 752 N N . LEU A 1 97 ? 20.125 7.688 -2.994 1 94.38 97 LEU A N 1
ATOM 753 C CA . LEU A 1 97 ? 20.656 8.906 -3.6 1 94.38 97 LEU A CA 1
ATOM 754 C C . LEU A 1 97 ? 21.891 9.383 -2.855 1 94.38 97 LEU A C 1
ATOM 756 O O . LEU A 1 97 ? 22.859 9.812 -3.477 1 94.38 97 LEU A O 1
ATOM 760 N N . GLN A 1 98 ? 21.828 9.344 -1.575 1 94.12 98 GLN A N 1
ATOM 761 C CA . GLN A 1 98 ? 22.969 9.742 -0.759 1 94.12 98 GLN A CA 1
ATOM 762 C C . GLN A 1 98 ? 24.188 8.875 -1.049 1 94.12 98 GLN A C 1
ATOM 764 O O . GLN A 1 98 ? 25.312 9.383 -1.163 1 94.12 98 GLN A O 1
ATOM 769 N N . LEU A 1 99 ? 24.047 7.613 -1.242 1 90.25 99 LEU A N 1
ATOM 770 C CA . LEU A 1 99 ? 25.156 6.691 -1.503 1 90.25 99 LEU A CA 1
ATOM 771 C C . LEU A 1 99 ? 25.703 6.898 -2.906 1 90.25 99 LEU A C 1
ATOM 773 O O . LEU A 1 99 ? 26.922 6.805 -3.115 1 90.25 99 LEU A O 1
ATOM 777 N N . GLU A 1 100 ? 24.875 7.141 -3.789 1 88.31 100 GLU A N 1
ATOM 778 C CA . GLU A 1 100 ? 25.312 7.371 -5.164 1 88.31 100 GLU A CA 1
ATOM 779 C C . GLU A 1 100 ? 26.109 8.664 -5.281 1 88.31 100 GLU A C 1
ATOM 781 O O . GLU A 1 100 ? 27.062 8.734 -6.062 1 88.31 100 GLU A O 1
ATOM 786 N N . GLN A 1 101 ? 25.734 9.656 -4.52 1 89.88 101 GLN A N 1
ATOM 787 C CA . GLN A 1 101 ? 26.453 10.93 -4.527 1 89.88 101 GLN A CA 1
ATOM 788 C C . GLN A 1 101 ? 27.797 10.805 -3.826 1 89.88 101 GLN A C 1
ATOM 790 O O . GLN A 1 101 ? 28.766 11.461 -4.219 1 89.88 101 GLN A O 1
ATOM 795 N N . ALA A 1 102 ? 27.828 9.961 -2.863 1 85.31 102 ALA A N 1
ATOM 796 C CA . ALA A 1 102 ? 29.094 9.75 -2.15 1 85.31 102 ALA A CA 1
ATOM 797 C C . ALA A 1 102 ? 30.078 8.961 -2.998 1 85.31 102 ALA A C 1
ATOM 799 O O . ALA A 1 102 ? 31.297 9.078 -2.826 1 85.31 102 ALA A O 1
ATOM 800 N N . ALA A 1 103 ? 29.609 8.117 -3.811 1 77.94 103 ALA A N 1
ATOM 801 C CA . ALA A 1 103 ? 30.484 7.309 -4.656 1 77.94 103 ALA A CA 1
ATOM 802 C C . ALA A 1 103 ? 31.016 8.117 -5.84 1 77.94 103 ALA A C 1
ATOM 804 O O . ALA A 1 103 ? 32 7.742 -6.461 1 77.94 103 ALA A O 1
ATOM 805 N N . LYS A 1 104 ? 30.562 9.117 -6.227 1 76.44 104 LYS A N 1
ATOM 806 C CA . LYS A 1 104 ? 31.125 9.992 -7.25 1 76.44 104 LYS A CA 1
ATOM 807 C C . LYS A 1 104 ? 32.188 10.898 -6.664 1 76.44 104 LYS A C 1
ATOM 809 O O . LYS A 1 104 ? 32.156 11.242 -5.48 1 76.44 104 LYS A O 1
ATOM 814 N N . MET B 1 1 ? -2.424 -32.656 7.141 1 30.92 1 MET B N 1
ATOM 815 C CA . MET B 1 1 ? -1.985 -33.219 5.863 1 30.92 1 MET B CA 1
ATOM 816 C C . MET B 1 1 ? -1.413 -32.125 4.965 1 30.92 1 MET B C 1
ATOM 818 O O . MET B 1 1 ? -0.422 -32.344 4.27 1 30.92 1 MET B O 1
ATOM 822 N N . ASN B 1 2 ? -2.045 -30.828 5.113 1 36.78 2 ASN B N 1
ATOM 823 C CA . ASN B 1 2 ? -1.87 -29.828 4.07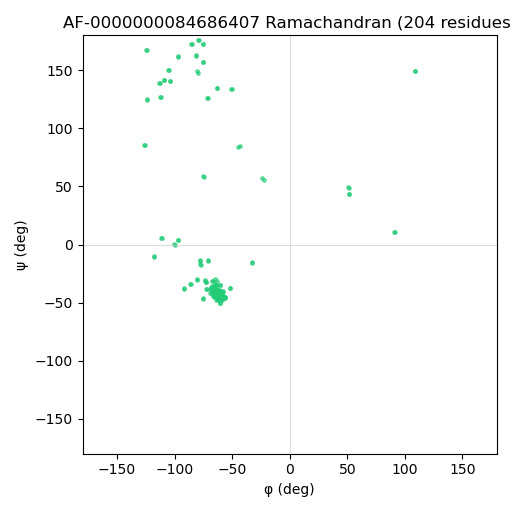 1 36.78 2 ASN B CA 1
ATOM 824 C C . ASN B 1 2 ? -0.526 -29.109 4.199 1 36.78 2 ASN B C 1
ATOM 826 O O . ASN B 1 2 ? -0.015 -28.562 3.221 1 36.78 2 ASN B O 1
ATOM 830 N N . ASP B 1 3 ? -0.04 -28.984 5.371 1 42.41 3 ASP B N 1
ATOM 831 C CA . ASP B 1 3 ? 1.282 -28.406 5.582 1 42.41 3 ASP B CA 1
ATOM 832 C C . ASP B 1 3 ? 2.367 -29.266 4.938 1 42.41 3 ASP B C 1
ATOM 834 O O . ASP B 1 3 ? 3.43 -28.766 4.566 1 42.41 3 ASP B O 1
ATOM 838 N N . LYS B 1 4 ? 2.174 -30.578 4.879 1 43.62 4 LYS B N 1
ATOM 839 C CA . LYS B 1 4 ? 3.154 -31.547 4.398 1 43.62 4 LYS B CA 1
ATOM 840 C C . LYS B 1 4 ? 3.391 -31.391 2.898 1 43.62 4 LYS B C 1
ATOM 842 O O . LYS B 1 4 ? 4.5 -31.625 2.412 1 43.62 4 LYS B O 1
ATOM 847 N N . ILE B 1 5 ? 2.307 -31.062 2.113 1 45.91 5 ILE B N 1
ATOM 848 C CA . ILE B 1 5 ? 2.496 -30.906 0.675 1 45.91 5 ILE B CA 1
ATOM 849 C C . ILE B 1 5 ? 3.418 -29.719 0.402 1 45.91 5 ILE B C 1
ATOM 851 O O . ILE B 1 5 ? 4.305 -29.797 -0.452 1 45.91 5 ILE B O 1
ATOM 855 N N . LEU B 1 6 ? 3.201 -28.594 1.215 1 48.16 6 LEU B N 1
ATOM 856 C CA . LEU B 1 6 ? 4.027 -27.422 0.955 1 48.16 6 LEU B CA 1
ATOM 857 C C . LEU B 1 6 ? 5.5 -27.719 1.232 1 48.16 6 LEU B C 1
ATOM 859 O O . LEU B 1 6 ? 6.379 -27.266 0.498 1 48.16 6 LEU B O 1
ATOM 863 N N . LYS B 1 7 ? 5.738 -28.438 2.33 1 47.44 7 LYS B N 1
ATOM 864 C CA . LYS B 1 7 ? 7.109 -28.812 2.674 1 47.44 7 LYS B CA 1
ATOM 865 C C . LYS B 1 7 ? 7.715 -29.719 1.604 1 47.44 7 LYS B C 1
ATOM 867 O O . LYS B 1 7 ? 8.906 -29.609 1.3 1 47.44 7 LYS B O 1
ATOM 872 N N . GLY B 1 8 ? 6.91 -30.656 1.255 1 44.06 8 GLY B N 1
ATOM 873 C CA . GLY B 1 8 ? 7.473 -31.531 0.239 1 44.06 8 GLY B CA 1
ATOM 874 C C . GLY B 1 8 ? 7.801 -30.812 -1.056 1 44.06 8 GLY B C 1
ATOM 875 O O . GLY B 1 8 ? 8.609 -31.281 -1.852 1 44.06 8 GLY B O 1
ATOM 876 N N . LEU B 1 9 ? 6.863 -29.891 -1.556 1 45.31 9 LEU B N 1
ATOM 877 C CA . LEU B 1 9 ? 7.25 -29.219 -2.795 1 45.31 9 LEU B CA 1
ATOM 878 C C . LEU B 1 9 ? 8.32 -28.156 -2.531 1 45.31 9 LEU B C 1
ATOM 880 O O . LEU B 1 9 ? 8.039 -27.141 -1.896 1 45.31 9 LEU B O 1
ATOM 884 N N . LEU B 1 10 ? 9.461 -28.453 -1.991 1 51.22 10 LEU B N 1
ATOM 885 C CA . LEU B 1 10 ? 10.602 -27.562 -2.164 1 51.22 10 LEU B CA 1
ATOM 886 C C . LEU B 1 10 ? 10.438 -26.719 -3.414 1 51.22 10 LEU B C 1
ATOM 888 O O . LEU B 1 10 ? 10.656 -27.188 -4.531 1 51.22 10 LEU B O 1
ATOM 892 N N . LEU B 1 11 ? 9.266 -25.953 -3.424 1 53.75 11 LEU B N 1
ATOM 893 C CA . LEU B 1 11 ? 9.016 -25.219 -4.656 1 53.75 11 LEU B CA 1
ATOM 894 C C . LEU B 1 11 ? 10.281 -24.531 -5.145 1 53.75 11 LEU B C 1
ATOM 896 O O . LEU B 1 11 ? 10.867 -23.703 -4.426 1 53.75 11 LEU B O 1
ATOM 900 N N . ASP B 1 12 ? 11.039 -25.25 -5.824 1 61.69 12 ASP B N 1
ATOM 901 C CA . ASP B 1 12 ? 12.133 -24.672 -6.605 1 61.69 12 ASP B CA 1
ATOM 902 C C . ASP B 1 12 ? 11.633 -23.516 -7.469 1 61.69 12 ASP B C 1
ATOM 904 O O . ASP B 1 12 ? 10.445 -23.422 -7.77 1 61.69 12 ASP B O 1
ATOM 908 N N . GLU B 1 13 ? 12.234 -22.469 -7.516 1 64.69 13 GLU B N 1
ATOM 909 C CA . GLU B 1 13 ? 11.922 -21.344 -8.383 1 64.69 13 GLU B CA 1
ATOM 910 C C . GLU B 1 13 ? 11.344 -21.812 -9.719 1 64.69 13 GLU B C 1
ATOM 912 O O . GLU B 1 13 ? 10.633 -21.062 -10.391 1 64.69 13 GLU B O 1
ATOM 917 N N . ALA B 1 14 ? 11.516 -23.078 -9.969 1 72.38 14 ALA B N 1
ATOM 918 C CA . ALA B 1 14 ? 11.055 -23.625 -11.242 1 72.38 14 ALA B CA 1
ATOM 919 C C . ALA B 1 14 ? 9.688 -24.281 -11.094 1 72.38 14 ALA B C 1
ATOM 921 O O . ALA B 1 14 ? 9.102 -24.75 -12.07 1 72.38 14 ALA B O 1
ATOM 922 N N . THR B 1 15 ? 9.164 -24.172 -9.922 1 81.25 15 THR B N 1
ATOM 923 C CA . THR B 1 15 ? 7.879 -24.797 -9.68 1 81.25 15 THR B CA 1
ATOM 924 C C . THR B 1 15 ? 6.762 -24.062 -10.406 1 81.25 15 THR B C 1
ATOM 926 O O . THR B 1 15 ? 6.66 -22.828 -10.305 1 81.25 15 THR B O 1
ATOM 929 N N . VAL B 1 16 ? 5.938 -24.75 -11.227 1 92.06 16 VAL B N 1
ATOM 930 C CA . VAL B 1 16 ? 4.766 -24.25 -11.938 1 92.06 16 VAL B CA 1
ATOM 931 C C . VAL B 1 16 ? 3.504 -24.906 -11.375 1 92.06 16 VAL B C 1
ATOM 933 O O . VAL B 1 16 ? 3.445 -26.125 -11.219 1 92.06 16 VAL B O 1
ATOM 936 N N . LEU B 1 17 ? 2.547 -24.047 -10.992 1 95.81 17 LEU B N 1
ATOM 937 C CA . LEU B 1 17 ? 1.322 -24.531 -10.367 1 95.81 17 LEU B CA 1
ATOM 938 C C . LEU B 1 17 ? 0.117 -24.297 -11.273 1 95.81 17 LEU B C 1
ATOM 940 O O . LEU B 1 17 ? 0.016 -23.25 -11.914 1 95.81 17 LEU B O 1
ATOM 944 N N . SER B 1 18 ? -0.733 -25.344 -11.273 1 96 18 SER B N 1
ATOM 945 C CA . SER B 1 18 ? -2.033 -25.125 -11.898 1 96 18 SER B CA 1
ATOM 946 C C . SER B 1 18 ? -2.945 -24.281 -11 1 96 18 SER B C 1
ATOM 948 O O . SER B 1 18 ? -2.596 -23.984 -9.859 1 96 18 SER B O 1
ATOM 950 N N . LEU B 1 19 ? -4.141 -23.891 -11.609 1 97.06 19 LEU B N 1
ATOM 951 C CA . LEU B 1 19 ? -5.141 -23.188 -10.82 1 97.06 19 LEU B CA 1
ATOM 952 C C . LEU B 1 19 ? -5.551 -24 -9.602 1 97.06 19 LEU B C 1
ATOM 954 O O . LEU B 1 19 ? -5.59 -23.469 -8.484 1 97.06 19 LEU B O 1
ATOM 958 N N . ASP B 1 20 ? -5.805 -25.266 -9.766 1 96 20 ASP B N 1
ATOM 959 C CA . ASP B 1 20 ? -6.219 -26.125 -8.672 1 96 20 ASP B CA 1
ATOM 960 C C . ASP B 1 20 ? -5.129 -26.234 -7.609 1 96 20 ASP B C 1
ATOM 962 O O . ASP B 1 20 ? -5.414 -26.188 -6.41 1 96 20 ASP B O 1
ATOM 966 N N . ASP B 1 21 ? -3.898 -26.391 -8.117 1 95.31 21 ASP B N 1
ATOM 967 C CA . ASP B 1 21 ? -2.773 -26.484 -7.195 1 95.31 21 ASP B CA 1
ATOM 968 C C . ASP B 1 21 ? -2.633 -25.219 -6.359 1 95.31 21 ASP B C 1
ATOM 970 O O . ASP B 1 21 ? -2.387 -25.281 -5.152 1 95.31 21 ASP B O 1
ATOM 974 N N . LEU B 1 22 ? -2.791 -24.109 -6.977 1 96.69 22 LEU B N 1
ATOM 975 C CA . LEU B 1 22 ? -2.654 -22.828 -6.281 1 96.69 22 LEU B CA 1
ATOM 976 C C . LEU B 1 22 ? -3.754 -22.656 -5.242 1 96.69 22 LEU B C 1
ATOM 978 O O . LEU B 1 22 ? -3.488 -22.219 -4.117 1 96.69 22 LEU B O 1
ATOM 982 N N . CYS B 1 23 ? -4.934 -22.969 -5.566 1 97.31 23 CYS B N 1
ATOM 983 C CA . CYS B 1 23 ? -6.051 -22.891 -4.633 1 97.31 23 CYS B CA 1
ATOM 984 C C . CYS B 1 23 ? -5.801 -23.766 -3.406 1 97.31 23 CYS B C 1
ATOM 986 O O . CYS B 1 23 ? -6.055 -23.344 -2.277 1 97.31 23 CYS B O 1
ATOM 988 N N . GLN B 1 24 ? -5.34 -24.938 -3.639 1 95.25 24 GLN B N 1
ATOM 989 C CA . GLN B 1 24 ? -5.059 -25.859 -2.543 1 95.25 24 GLN B CA 1
ATOM 990 C C . GLN B 1 24 ? -3.955 -25.312 -1.637 1 95.25 24 GLN B C 1
ATOM 992 O O . GLN B 1 24 ? -4.07 -25.359 -0.411 1 95.25 24 GLN B O 1
ATOM 997 N N . ALA B 1 25 ? -2.953 -24.781 -2.285 1 93.06 25 ALA B N 1
ATOM 998 C CA . ALA B 1 25 ? -1.809 -24.266 -1.535 1 93.06 25 ALA B CA 1
ATOM 999 C C . ALA B 1 25 ? -2.211 -23.078 -0.666 1 93.06 25 ALA B C 1
ATOM 1001 O O . ALA B 1 25 ? -1.655 -22.875 0.417 1 93.06 25 ALA B O 1
ATOM 1002 N N . CYS B 1 26 ? -3.137 -22.266 -1.12 1 94.25 26 CYS B N 1
ATOM 1003 C CA . CYS B 1 26 ? -3.547 -21.062 -0.406 1 94.25 26 CYS B CA 1
ATOM 1004 C C . CYS B 1 26 ? -4.844 -21.297 0.359 1 94.25 26 CYS B C 1
ATOM 1006 O O . CYS B 1 26 ? -5.332 -20.406 1.05 1 94.25 26 CYS B O 1
ATOM 1008 N N . SER B 1 27 ? -5.367 -22.469 0.28 1 94.94 27 SER B N 1
ATOM 1009 C CA . SER B 1 27 ? -6.656 -22.781 0.888 1 94.94 27 SER B CA 1
ATOM 1010 C C . SER B 1 27 ? -7.723 -21.766 0.488 1 94.94 27 SER B C 1
ATOM 1012 O O . SER B 1 27 ? -8.438 -21.25 1.343 1 94.94 27 SER B O 1
ATOM 1014 N N . SER B 1 28 ? -7.773 -21.547 -0.793 1 96.19 28 SER B N 1
ATOM 1015 C CA . SER B 1 28 ? -8.719 -20.578 -1.335 1 96.19 28 SER B CA 1
ATOM 1016 C C . SER B 1 28 ? -9.602 -21.219 -2.406 1 96.19 28 SER B C 1
ATOM 1018 O O . SER B 1 28 ? -9.32 -22.312 -2.877 1 96.19 28 SER B O 1
ATOM 1020 N N . SER B 1 29 ? -10.664 -20.484 -2.762 1 96.5 29 SER B N 1
ATOM 1021 C CA . SER B 1 29 ? -11.516 -20.906 -3.867 1 96.5 29 SER B CA 1
ATOM 1022 C C . SER B 1 29 ? -10.922 -20.516 -5.211 1 96.5 29 SER B C 1
ATOM 1024 O O . SER B 1 29 ? -10.055 -19.641 -5.281 1 96.5 29 SER B O 1
ATOM 1026 N N . ASN B 1 30 ? -11.43 -21.172 -6.266 1 96.81 30 ASN B N 1
ATOM 1027 C CA . ASN B 1 30 ? -11.055 -20.781 -7.617 1 96.81 30 ASN B CA 1
ATOM 1028 C C . ASN B 1 30 ? -11.469 -19.344 -7.918 1 96.81 30 ASN B C 1
ATOM 1030 O O . ASN B 1 30 ? -10.742 -18.594 -8.578 1 96.81 30 ASN B O 1
ATOM 1034 N N . GLU B 1 31 ? -12.641 -19.031 -7.406 1 97.06 31 GLU B N 1
ATOM 1035 C CA . GLU B 1 31 ? -13.18 -17.703 -7.648 1 97.06 31 GLU B CA 1
ATOM 1036 C C . GLU B 1 31 ? -12.234 -16.609 -7.137 1 97.06 31 GL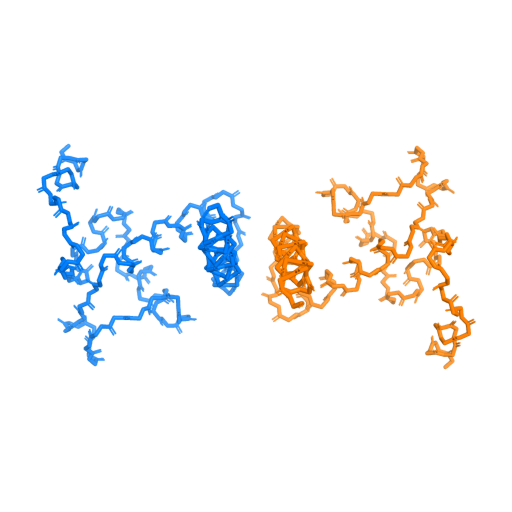U B C 1
ATOM 1038 O O . GLU B 1 31 ? -12.039 -15.594 -7.793 1 97.06 31 GLU B O 1
ATOM 1043 N N . TRP B 1 32 ? -11.688 -16.844 -6.035 1 97.38 32 TRP B N 1
ATOM 1044 C CA . TRP B 1 32 ? -10.789 -15.875 -5.43 1 97.38 32 TRP B CA 1
ATOM 1045 C C . TRP B 1 32 ? -9.539 -15.688 -6.277 1 97.38 32 TRP B C 1
ATOM 1047 O O . TRP B 1 32 ? -9.125 -14.555 -6.547 1 97.38 32 TRP B O 1
ATOM 1057 N N . VAL B 1 33 ? -8.938 -16.781 -6.746 1 97.81 33 VAL B N 1
ATOM 1058 C CA . VAL B 1 33 ? -7.738 -16.703 -7.578 1 97.81 33 VAL B CA 1
ATOM 1059 C C . VAL B 1 33 ? -8.062 -16 -8.898 1 97.81 33 VAL B C 1
ATOM 1061 O O . VAL B 1 33 ? -7.281 -15.188 -9.383 1 97.81 33 VAL B O 1
ATOM 1064 N N . ILE B 1 34 ? -9.203 -16.281 -9.414 1 97.44 34 ILE B N 1
ATOM 1065 C CA . ILE B 1 34 ? -9.641 -15.672 -10.664 1 97.44 34 ILE B CA 1
ATOM 1066 C C . ILE B 1 34 ? -9.766 -14.164 -10.5 1 97.44 34 ILE B C 1
ATOM 1068 O O . ILE B 1 34 ? -9.352 -13.398 -11.375 1 97.44 34 ILE B O 1
ATOM 1072 N N . GLU B 1 35 ? -10.289 -13.758 -9.398 1 97.25 35 GLU B N 1
ATOM 1073 C CA . GLU B 1 35 ? -10.406 -12.336 -9.117 1 97.25 35 GLU B CA 1
ATOM 1074 C C . GLU B 1 35 ? -9.039 -11.664 -9.047 1 97.25 35 GLU B C 1
ATOM 1076 O O . GLU B 1 35 ? -8.859 -10.539 -9.516 1 97.25 35 GLU B O 1
ATOM 1081 N N . LEU B 1 36 ? -8.109 -12.312 -8.422 1 97.81 36 LEU B N 1
ATOM 1082 C CA . LEU B 1 36 ? -6.762 -11.766 -8.328 1 97.81 36 LEU B CA 1
ATOM 1083 C C . LEU B 1 36 ? -6.148 -11.594 -9.711 1 97.81 36 LEU B C 1
ATOM 1085 O O . LEU B 1 36 ? -5.457 -10.602 -9.969 1 97.81 36 LEU B O 1
ATOM 1089 N N . VAL B 1 37 ? -6.367 -12.531 -10.57 1 97.56 37 VAL B N 1
ATOM 1090 C CA . VAL B 1 37 ? -5.852 -12.469 -11.93 1 97.56 37 VAL B CA 1
ATOM 1091 C C . VAL B 1 37 ? -6.523 -11.328 -12.688 1 97.56 37 VAL B C 1
ATOM 1093 O O . VAL B 1 37 ? -5.859 -10.562 -13.391 1 97.56 37 VAL B O 1
ATOM 1096 N N . GLN B 1 38 ? -7.832 -11.195 -12.523 1 96.38 38 GLN B N 1
ATOM 1097 C CA . GLN B 1 38 ? -8.586 -10.148 -13.203 1 96.38 38 GLN B CA 1
ATOM 1098 C C . GLN B 1 38 ? -8.133 -8.766 -12.75 1 96.38 38 GLN B C 1
ATOM 1100 O O . GLN B 1 38 ? -8.102 -7.824 -13.555 1 96.38 38 GLN B O 1
ATOM 1105 N N . GLU B 1 39 ? -7.773 -8.648 -11.484 1 95.81 39 GLU B N 1
ATOM 1106 C CA . GLU B 1 39 ? -7.305 -7.375 -10.945 1 95.81 39 GLU B CA 1
ATOM 1107 C C . GLU B 1 39 ? -5.859 -7.102 -11.344 1 95.81 39 GLU B C 1
ATOM 1109 O O . GLU B 1 39 ? -5.34 -6.008 -11.109 1 95.81 39 GLU B O 1
ATOM 1114 N N . GLY B 1 40 ? -5.191 -8.109 -11.836 1 96.5 40 GLY B N 1
ATOM 1115 C CA . GLY B 1 40 ? -3.818 -7.953 -12.281 1 96.5 40 GLY B CA 1
ATOM 1116 C C . GLY B 1 40 ? -2.797 -8.234 -11.195 1 96.5 40 GLY B C 1
ATOM 1117 O O . GLY B 1 40 ? -1.61 -7.945 -11.367 1 96.5 40 GLY B O 1
ATOM 1118 N N . ILE B 1 41 ? -3.234 -8.773 -10.125 1 97.62 41 ILE B N 1
ATOM 1119 C CA . ILE B 1 41 ? -2.344 -9.102 -9.016 1 97.62 41 ILE B CA 1
ATOM 1120 C C . ILE B 1 41 ? -1.526 -10.344 -9.359 1 97.62 41 ILE B C 1
ATOM 1122 O O . ILE B 1 41 ? -0.32 -10.391 -9.102 1 97.62 41 ILE B O 1
ATOM 1126 N N . LEU B 1 42 ? -2.215 -11.336 -9.859 1 98 42 LEU B N 1
ATOM 1127 C CA . LEU B 1 42 ? -1.536 -12.531 -10.352 1 98 42 LEU B CA 1
ATOM 1128 C C . LEU B 1 42 ? -1.497 -12.547 -11.875 1 98 42 LEU B C 1
ATOM 1130 O O . LEU B 1 42 ? -2.475 -12.18 -12.531 1 98 42 LEU B O 1
ATOM 1134 N N . GLU B 1 43 ? -0.356 -12.992 -12.352 1 96.88 43 GLU B N 1
ATOM 1135 C CA . GLU B 1 43 ? -0.176 -13.07 -13.797 1 96.88 43 GLU B CA 1
ATOM 1136 C C . GLU B 1 43 ? 0.253 -14.469 -14.234 1 96.88 43 GLU B C 1
ATOM 1138 O O . GLU B 1 43 ? 1.436 -14.711 -14.477 1 96.88 43 GLU B O 1
ATOM 1143 N N . PRO B 1 44 ? -0.66 -15.289 -14.422 1 97.25 44 PRO B N 1
ATOM 1144 C CA . PRO B 1 44 ? -0.324 -16.641 -14.875 1 97.25 44 PRO B CA 1
ATOM 1145 C C . PRO B 1 44 ? 0.06 -16.688 -16.359 1 97.25 44 PRO B C 1
ATOM 1147 O O . PRO B 1 44 ? -0.234 -15.75 -17.109 1 97.25 44 PRO B O 1
ATOM 1150 N N . GLN B 1 45 ? 0.8 -17.719 -16.703 1 96.44 45 GLN B N 1
ATOM 1151 C CA . GLN B 1 45 ? 0.946 -18.078 -18.109 1 96.44 45 GLN B CA 1
ATOM 1152 C C . GLN B 1 45 ? -0.257 -18.859 -18.609 1 96.44 45 GLN B C 1
ATOM 1154 O O . GLN B 1 45 ? -0.91 -19.562 -17.828 1 96.44 45 GLN B O 1
ATOM 1159 N N . GLY B 1 46 ? -0.565 -18.672 -19.875 1 95.88 46 GLY B N 1
ATOM 1160 C CA . GLY B 1 46 ? -1.728 -19.344 -20.453 1 95.88 46 GLY B CA 1
ATOM 1161 C C . GLY B 1 46 ? -2.867 -18.391 -20.75 1 95.88 46 GLY B C 1
ATOM 1162 O O . GLY B 1 46 ? -3.084 -17.422 -20.031 1 95.88 46 GLY B O 1
ATOM 1163 N N . GLN B 1 47 ? -3.6 -18.688 -21.719 1 91.69 47 GLN B N 1
ATOM 1164 C CA . GLN B 1 47 ? -4.668 -17.797 -22.156 1 91.69 47 GLN B CA 1
ATOM 1165 C C . GLN B 1 47 ? -5.984 -18.141 -21.469 1 91.69 47 GLN B C 1
ATOM 1167 O O . GLN B 1 47 ? -6.746 -17.234 -21.109 1 91.69 47 GLN B O 1
ATOM 1172 N N . ARG B 1 48 ? -6.172 -19.438 -21.297 1 94.75 48 ARG B N 1
ATOM 1173 C CA . ARG B 1 48 ? -7.414 -19.875 -20.672 1 94.75 48 ARG B CA 1
ATOM 1174 C C . ARG B 1 48 ? -7.176 -20.328 -19.234 1 94.75 48 ARG B C 1
ATOM 1176 O O . ARG B 1 48 ? -6.09 -20.812 -18.906 1 94.75 48 ARG B O 1
ATOM 1183 N N . GLN B 1 49 ? -8.227 -20.125 -18.469 1 94.75 49 GLN B N 1
ATOM 1184 C CA . GLN B 1 49 ? -8.156 -20.484 -17.047 1 94.75 49 GLN B CA 1
ATOM 1185 C C . GLN B 1 49 ? -7.672 -21.922 -16.875 1 94.75 49 GLN B C 1
ATOM 1187 O O . GLN B 1 49 ? -6.898 -22.219 -15.961 1 94.75 49 GLN B O 1
ATOM 1192 N N . THR B 1 50 ? -8.102 -22.828 -17.781 1 94.31 50 THR B N 1
ATOM 1193 C CA . THR B 1 50 ? -7.766 -24.25 -17.688 1 94.31 50 THR B CA 1
ATOM 1194 C C . THR B 1 50 ? -6.293 -24.469 -18.016 1 94.31 50 THR B C 1
ATOM 1196 O O . THR B 1 50 ? -5.75 -25.547 -17.719 1 94.31 50 THR B O 1
ATOM 1199 N N . GLN B 1 51 ? -5.609 -23.484 -18.594 1 96.38 51 GLN B N 1
ATOM 1200 C CA . GLN B 1 51 ? -4.215 -23.609 -19.016 1 96.38 51 GLN B CA 1
ATOM 1201 C C . GLN B 1 51 ? -3.303 -22.734 -18.141 1 96.38 51 GLN B C 1
ATOM 1203 O O . GLN B 1 51 ? -2.102 -22.641 -18.406 1 96.38 51 GLN B O 1
ATOM 1208 N N . TRP B 1 52 ? -3.936 -22.188 -17.172 1 97.38 52 TRP B N 1
ATOM 1209 C CA . TRP B 1 52 ? -3.129 -21.281 -16.359 1 97.38 52 TRP B CA 1
ATOM 1210 C C . TRP B 1 52 ? -2.002 -22.031 -15.664 1 97.38 52 TRP B C 1
ATOM 1212 O O . TRP B 1 52 ? -2.209 -23.141 -15.141 1 97.38 52 TRP B O 1
ATOM 1222 N N . GLN B 1 53 ? -0.825 -21.406 -15.742 1 97.06 53 GLN B N 1
ATOM 1223 C CA . GLN B 1 53 ? 0.363 -21.844 -15.008 1 97.06 53 GLN B CA 1
ATOM 1224 C C . GLN B 1 53 ? 0.916 -20.719 -14.141 1 97.06 53 GLN B C 1
ATOM 1226 O O . GLN B 1 53 ? 1.197 -19.625 -14.641 1 97.06 53 GLN B O 1
ATOM 1231 N N . PHE B 1 54 ? 1.05 -21.016 -12.875 1 97.25 54 PHE B N 1
ATOM 1232 C CA . PHE B 1 54 ? 1.529 -20.031 -11.922 1 97.25 54 PHE B CA 1
ATOM 1233 C C . PHE B 1 54 ? 2.932 -20.375 -11.438 1 97.25 54 PHE B C 1
ATOM 1235 O O . PHE B 1 54 ? 3.236 -21.547 -11.18 1 97.25 54 PHE B O 1
ATOM 1242 N N . SER B 1 55 ? 3.709 -19.281 -11.297 1 95 55 SER B N 1
ATOM 1243 C CA . SER B 1 55 ? 5.055 -19.438 -10.758 1 95 55 SER B CA 1
ATOM 1244 C C . SER B 1 55 ? 5.047 -19.422 -9.227 1 95 55 SER B C 1
ATOM 1246 O O . SER B 1 55 ? 4.016 -19.156 -8.609 1 95 55 SER B O 1
ATOM 1248 N N . ALA B 1 56 ? 6.176 -19.703 -8.672 1 93.19 56 ALA B N 1
ATOM 1249 C CA . ALA B 1 56 ? 6.348 -19.609 -7.223 1 93.19 56 ALA B CA 1
ATOM 1250 C C . ALA B 1 56 ? 6.098 -18.188 -6.734 1 93.19 56 ALA B C 1
ATOM 1252 O O . ALA B 1 56 ? 5.547 -17.984 -5.652 1 93.19 56 ALA B O 1
ATOM 1253 N N . ARG B 1 57 ? 6.48 -17.219 -7.547 1 93 57 ARG B N 1
ATOM 1254 C CA . ARG B 1 57 ? 6.246 -15.812 -7.207 1 93 57 ARG B CA 1
ATOM 1255 C C . ARG B 1 57 ? 4.754 -15.516 -7.109 1 93 57 ARG B C 1
ATOM 1257 O O . ARG B 1 57 ? 4.316 -14.781 -6.223 1 93 57 ARG B O 1
ATOM 1264 N N . CYS B 1 58 ? 4.051 -16.062 -7.969 1 96 58 CYS B N 1
ATOM 1265 C CA . CYS B 1 58 ? 2.604 -15.906 -7.91 1 96 58 CYS B CA 1
ATOM 1266 C C . CYS B 1 58 ? 2.045 -16.484 -6.617 1 96 58 CYS B C 1
ATOM 1268 O O . CYS B 1 58 ? 1.156 -15.891 -6 1 96 58 CYS B O 1
ATOM 1270 N N . LEU B 1 59 ? 2.547 -17.656 -6.309 1 95.69 59 LEU B N 1
ATOM 1271 C CA . LEU B 1 59 ? 2.105 -18.266 -5.062 1 95.69 59 LEU B CA 1
ATOM 1272 C C . LEU B 1 59 ? 2.408 -17.359 -3.873 1 95.69 59 LEU B C 1
ATOM 1274 O O . LEU B 1 59 ? 1.557 -17.172 -3.004 1 95.69 59 LEU B O 1
ATOM 1278 N N . GLN B 1 60 ? 3.531 -16.844 -3.828 1 94.88 60 GLN B N 1
ATOM 1279 C CA . GLN B 1 60 ? 3.922 -15.938 -2.756 1 94.88 60 GLN B CA 1
ATOM 1280 C C . GLN B 1 60 ? 3.014 -14.711 -2.711 1 94.88 60 GLN B C 1
ATOM 1282 O O . GLN B 1 60 ? 2.592 -14.289 -1.634 1 94.88 60 GLN B O 1
ATOM 1287 N N . LYS B 1 61 ? 2.76 -14.125 -3.877 1 96.94 61 LYS B N 1
ATOM 1288 C CA . LYS B 1 61 ? 1.882 -12.969 -3.973 1 96.94 61 LYS B CA 1
ATOM 1289 C C . LYS B 1 61 ? 0.471 -13.305 -3.498 1 96.94 61 LYS B C 1
ATOM 1291 O O . LYS B 1 61 ? -0.173 -12.492 -2.826 1 96.94 61 LYS B O 1
ATOM 1296 N N . ALA B 1 62 ? 0.01 -14.438 -3.828 1 97.56 62 ALA B N 1
ATOM 1297 C CA . ALA B 1 62 ? -1.316 -14.867 -3.396 1 97.56 62 ALA B CA 1
ATOM 1298 C C . ALA B 1 62 ? -1.394 -14.969 -1.877 1 97.56 62 ALA B C 1
ATOM 1300 O O . ALA B 1 62 ? -2.369 -14.523 -1.268 1 97.56 62 ALA B O 1
ATOM 1301 N N . HIS B 1 63 ? -0.366 -15.555 -1.293 1 96.5 63 HIS B N 1
ATOM 1302 C CA . HIS B 1 63 ? -0.331 -15.656 0.162 1 96.5 63 HIS B CA 1
ATOM 1303 C C . HIS B 1 63 ? -0.326 -14.273 0.812 1 96.5 63 HIS B C 1
ATOM 1305 O O . HIS B 1 63 ? -1.029 -14.047 1.799 1 96.5 63 HIS B O 1
ATOM 1311 N N . ALA B 1 64 ? 0.441 -13.438 0.236 1 96.56 64 ALA B N 1
ATOM 1312 C CA . ALA B 1 64 ? 0.493 -12.07 0.757 1 96.56 64 ALA B CA 1
ATOM 1313 C C . ALA B 1 64 ? -0.858 -11.375 0.61 1 96.56 64 ALA B C 1
ATOM 1315 O O . ALA B 1 64 ? -1.312 -10.688 1.527 1 96.56 64 ALA B O 1
ATOM 1316 N N . ALA B 1 65 ? -1.44 -11.547 -0.5 1 97.56 65 ALA B N 1
ATOM 1317 C CA . ALA B 1 65 ? -2.762 -10.969 -0.744 1 97.56 65 ALA B CA 1
ATOM 1318 C C . ALA B 1 65 ? -3.773 -11.469 0.285 1 97.56 65 ALA B C 1
ATOM 1320 O O . ALA B 1 65 ? -4.559 -10.688 0.821 1 97.56 65 ALA B O 1
ATOM 1321 N N . MET B 1 66 ? -3.721 -12.719 0.537 1 95.69 66 MET B N 1
ATOM 1322 C CA . MET B 1 66 ? -4.645 -13.328 1.489 1 95.69 66 MET B CA 1
ATOM 1323 C C . MET B 1 66 ? -4.441 -12.758 2.887 1 95.69 66 MET B C 1
ATOM 1325 O O . MET B 1 66 ? -5.414 -12.445 3.578 1 95.69 66 MET B O 1
ATOM 1329 N N . ARG B 1 67 ? -3.264 -12.633 3.266 1 95.12 67 ARG B N 1
ATOM 1330 C CA . ARG B 1 67 ? -2.949 -12.07 4.574 1 95.12 67 ARG B CA 1
ATOM 1331 C C . ARG B 1 67 ? -3.445 -10.633 4.684 1 95.12 67 ARG B C 1
ATOM 1333 O O . ARG B 1 67 ? -4.047 -10.25 5.691 1 95.12 67 ARG B O 1
ATOM 1340 N N . LEU B 1 68 ? -3.162 -9.844 3.656 1 95.88 68 LEU B N 1
ATOM 1341 C CA . LEU B 1 68 ? -3.59 -8.453 3.645 1 95.88 68 LEU B CA 1
ATOM 1342 C C . LEU B 1 68 ? -5.109 -8.344 3.721 1 95.88 68 LEU B C 1
ATOM 1344 O O . LEU B 1 68 ? -5.645 -7.508 4.449 1 95.88 68 LEU B O 1
ATOM 1348 N N . GLN B 1 69 ? -5.734 -9.141 2.984 1 94.38 69 GLN B N 1
ATOM 1349 C CA . GLN B 1 69 ? -7.195 -9.141 2.982 1 94.38 69 GLN B CA 1
ATOM 1350 C C . GLN B 1 69 ? -7.742 -9.508 4.359 1 94.38 69 GLN B C 1
ATOM 1352 O O . GLN B 1 69 ? -8.672 -8.867 4.852 1 94.38 69 GLN B O 1
ATOM 1357 N N . ARG B 1 70 ? -7.219 -10.562 4.926 1 92.44 70 ARG B N 1
ATOM 1358 C CA . ARG B 1 70 ? -7.656 -11.031 6.234 1 92.44 70 ARG B CA 1
ATOM 1359 C C . ARG B 1 70 ? -7.387 -9.992 7.312 1 92.44 70 ARG B C 1
ATOM 1361 O O . ARG B 1 70 ? -8.258 -9.695 8.133 1 92.44 70 ARG B O 1
ATOM 1368 N N . ASP B 1 71 ? -6.273 -9.375 7.266 1 93.56 71 ASP B N 1
ATOM 1369 C CA . ASP B 1 71 ? -5.812 -8.531 8.359 1 93.56 71 ASP B CA 1
ATOM 1370 C C . ASP B 1 71 ? -6.367 -7.113 8.227 1 93.56 71 ASP B C 1
ATOM 1372 O O . ASP B 1 71 ? -6.617 -6.441 9.234 1 93.56 71 ASP B O 1
ATOM 1376 N N . LEU B 1 72 ? -6.57 -6.547 7 1 92.56 72 LEU B N 1
ATOM 1377 C CA . LEU B 1 72 ? -6.875 -5.129 6.836 1 92.56 72 LEU B CA 1
ATOM 1378 C C . LEU B 1 72 ? -8.242 -4.941 6.191 1 92.56 72 LEU B C 1
ATOM 1380 O O . LEU B 1 72 ? -8.812 -3.846 6.238 1 92.56 72 LEU B O 1
ATOM 1384 N N . ASP B 1 73 ? -8.844 -5.941 5.707 1 89.94 73 ASP B N 1
ATOM 1385 C CA . ASP B 1 73 ? -10.164 -5.898 5.074 1 89.94 73 ASP B CA 1
ATOM 1386 C C . ASP B 1 73 ? -10.219 -4.82 3.996 1 89.94 73 ASP B C 1
ATOM 1388 O O . ASP B 1 73 ? -11.148 -4.008 3.973 1 89.94 73 ASP B O 1
ATOM 1392 N N . ILE B 1 74 ? -9.266 -4.672 3.178 1 92.69 74 ILE B N 1
ATOM 1393 C CA . ILE B 1 74 ? -9.219 -3.75 2.049 1 92.69 74 ILE B CA 1
ATOM 1394 C C . ILE B 1 74 ? -9.617 -4.48 0.769 1 92.69 74 ILE B C 1
ATOM 1396 O O . ILE B 1 74 ? -9.57 -5.711 0.709 1 92.69 74 ILE B O 1
ATOM 1400 N N . ASN B 1 75 ? -10.008 -3.648 -0.286 1 93.06 75 ASN B N 1
ATOM 1401 C CA . ASN B 1 75 ? -10.43 -4.258 -1.54 1 93.06 75 ASN B CA 1
ATOM 1402 C C . ASN B 1 75 ? -9.242 -4.711 -2.379 1 93.06 75 ASN B C 1
ATOM 1404 O O . ASN B 1 75 ? -8.094 -4.512 -1.988 1 93.06 75 ASN B O 1
ATOM 1408 N N . LEU B 1 76 ? -9.492 -5.371 -3.52 1 93.62 76 LEU B N 1
ATOM 1409 C CA . LEU B 1 76 ? -8.445 -5.969 -4.336 1 93.62 76 LEU B CA 1
ATOM 1410 C C . LEU B 1 76 ? -7.551 -4.895 -4.949 1 93.62 76 LEU B C 1
ATOM 1412 O O . LEU B 1 76 ? -6.352 -5.109 -5.137 1 93.62 76 LEU B O 1
ATOM 1416 N N . SER B 1 77 ? -8.133 -3.787 -5.215 1 93.44 77 SER B N 1
ATOM 1417 C CA . SER B 1 77 ? -7.328 -2.691 -5.738 1 93.44 77 SER B CA 1
ATOM 1418 C C . SER B 1 77 ? -6.324 -2.199 -4.699 1 93.44 77 SER B C 1
ATOM 1420 O O . SER B 1 77 ? -5.18 -1.895 -5.035 1 93.44 77 SER B O 1
ATOM 1422 N N . GLY B 1 78 ? -6.816 -2.111 -3.453 1 95.56 78 GLY B N 1
ATOM 1423 C CA . GLY B 1 78 ? -5.926 -1.781 -2.354 1 95.56 78 GLY B CA 1
ATOM 1424 C C . GLY B 1 78 ? -4.844 -2.822 -2.129 1 95.56 78 GLY B C 1
ATOM 1425 O O . GLY B 1 78 ? -3.688 -2.48 -1.872 1 95.56 78 GLY B O 1
ATOM 1426 N N . ILE B 1 79 ? -5.23 -4.051 -2.244 1 97.12 79 ILE B N 1
ATOM 1427 C CA . ILE B 1 79 ? -4.277 -5.145 -2.113 1 97.12 79 ILE B CA 1
ATOM 1428 C C . ILE B 1 79 ? -3.225 -5.047 -3.215 1 97.12 79 ILE B C 1
ATOM 1430 O O . ILE B 1 79 ? -2.025 -5.176 -2.951 1 97.12 79 ILE B O 1
ATOM 1434 N N . ALA B 1 80 ? -3.646 -4.832 -4.406 1 97.06 80 ALA B N 1
ATOM 1435 C CA . ALA B 1 80 ? -2.73 -4.688 -5.531 1 97.06 80 ALA B CA 1
ATOM 1436 C C . ALA B 1 80 ? -1.724 -3.568 -5.281 1 97.06 80 ALA B C 1
ATOM 1438 O O . ALA B 1 80 ? -0.522 -3.744 -5.496 1 97.06 80 ALA B O 1
ATOM 1439 N N . LEU B 1 81 ? -2.232 -2.467 -4.82 1 97 81 LEU B N 1
ATOM 1440 C CA . LEU B 1 81 ? -1.353 -1.34 -4.531 1 97 81 LEU B CA 1
ATOM 1441 C C . LEU B 1 81 ? -0.327 -1.712 -3.465 1 97 81 LEU B C 1
ATOM 1443 O O . LEU B 1 81 ? 0.866 -1.441 -3.625 1 97 81 LEU B O 1
ATOM 1447 N N . ALA B 1 82 ? -0.794 -2.273 -2.369 1 97.56 82 ALA B N 1
ATOM 1448 C CA . ALA B 1 82 ? 0.101 -2.656 -1.28 1 97.56 82 ALA B CA 1
ATOM 1449 C C . ALA B 1 82 ? 1.192 -3.602 -1.775 1 97.56 82 ALA B C 1
ATOM 1451 O O . ALA B 1 82 ? 2.371 -3.42 -1.457 1 97.56 82 ALA B O 1
ATOM 1452 N N . LEU B 1 83 ? 0.825 -4.551 -2.539 1 97.88 83 LEU B N 1
ATOM 1453 C CA . LEU B 1 83 ? 1.793 -5.527 -3.031 1 97.88 83 LEU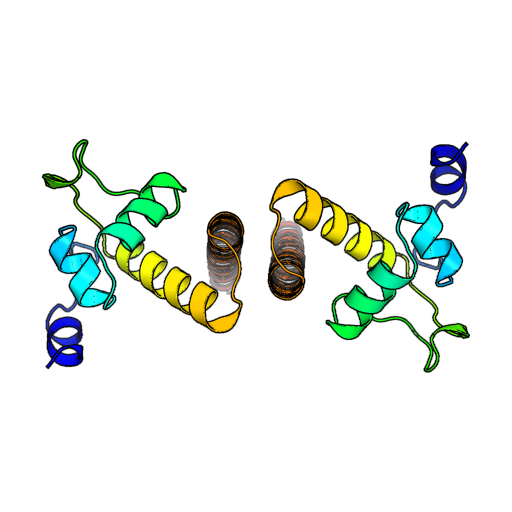 B CA 1
ATOM 1454 C C . LEU B 1 83 ? 2.791 -4.867 -3.98 1 97.88 83 LEU B C 1
ATOM 1456 O O . LEU B 1 83 ? 3.977 -5.203 -3.967 1 97.88 83 LEU B O 1
ATOM 1460 N N . ASP B 1 84 ? 2.348 -3.953 -4.867 1 97.5 84 ASP B N 1
ATOM 1461 C CA . ASP B 1 84 ? 3.244 -3.209 -5.746 1 97.5 84 ASP B CA 1
ATOM 1462 C C . ASP B 1 84 ? 4.266 -2.408 -4.938 1 97.5 84 ASP B C 1
ATOM 1464 O O . ASP B 1 84 ? 5.453 -2.396 -5.266 1 97.5 84 ASP B O 1
ATOM 1468 N N . LEU B 1 85 ? 3.773 -1.791 -3.896 1 97.88 85 LEU B N 1
ATOM 1469 C CA . LEU B 1 85 ? 4.652 -0.991 -3.051 1 97.88 85 LEU B CA 1
ATOM 1470 C C . LEU B 1 85 ? 5.656 -1.876 -2.316 1 97.88 85 LEU B C 1
ATOM 1472 O O . LEU B 1 85 ? 6.828 -1.519 -2.184 1 97.88 85 LEU B O 1
ATOM 1476 N N . LEU B 1 86 ? 5.242 -2.984 -1.872 1 97.69 86 LEU B N 1
ATOM 1477 C CA . LEU B 1 86 ? 6.133 -3.926 -1.206 1 97.69 86 LEU B CA 1
ATOM 1478 C C . LEU B 1 86 ? 7.203 -4.434 -2.168 1 97.69 86 LEU B C 1
ATOM 1480 O O . LEU B 1 86 ? 8.367 -4.578 -1.788 1 97.69 86 LEU B O 1
ATOM 1484 N N . ASP B 1 87 ? 6.77 -4.719 -3.355 1 96.94 87 ASP B N 1
ATOM 1485 C CA . ASP B 1 87 ? 7.734 -5.137 -4.367 1 96.94 87 ASP B CA 1
ATOM 1486 C C . ASP B 1 87 ? 8.789 -4.055 -4.602 1 96.94 87 ASP B C 1
ATOM 1488 O O . ASP B 1 87 ? 9.977 -4.355 -4.734 1 96.94 87 ASP B O 1
ATOM 1492 N N . GLU B 1 88 ? 8.312 -2.826 -4.648 1 97.88 88 GLU B N 1
ATOM 1493 C CA . GLU B 1 88 ? 9.242 -1.716 -4.836 1 97.88 88 GLU B CA 1
ATOM 1494 C C . GLU B 1 88 ? 10.211 -1.599 -3.664 1 97.88 88 GLU B C 1
ATOM 1496 O O . GLU B 1 88 ? 11.406 -1.383 -3.857 1 97.88 88 GLU B O 1
ATOM 1501 N N . ILE B 1 89 ? 9.75 -1.73 -2.51 1 98.19 89 ILE B N 1
ATOM 1502 C CA . ILE B 1 89 ? 10.586 -1.683 -1.314 1 98.19 89 ILE B CA 1
ATOM 1503 C C . ILE B 1 89 ? 11.648 -2.773 -1.384 1 98.19 89 ILE B C 1
ATOM 1505 O O . ILE B 1 89 ? 12.828 -2.512 -1.142 1 98.19 89 ILE B O 1
ATOM 1509 N N . ASP B 1 90 ? 11.203 -3.979 -1.723 1 96.81 90 ASP B N 1
ATOM 1510 C CA . ASP B 1 90 ? 12.148 -5.09 -1.82 1 96.81 90 ASP B CA 1
ATOM 1511 C C . ASP B 1 90 ? 13.227 -4.805 -2.861 1 96.81 90 ASP B C 1
ATOM 1513 O O . ASP B 1 90 ? 14.398 -5.109 -2.645 1 96.81 90 ASP B O 1
ATOM 1517 N N . SER B 1 91 ? 12.82 -4.258 -3.959 1 97.31 91 SER B N 1
ATOM 1518 C CA . SER B 1 91 ? 13.766 -3.906 -5.012 1 97.31 91 SER B CA 1
ATOM 1519 C C . SER B 1 91 ? 14.773 -2.867 -4.527 1 97.31 91 SER B C 1
ATOM 1521 O O . SER B 1 91 ? 15.977 -2.996 -4.77 1 97.31 91 SER B O 1
ATOM 1523 N N . LEU B 1 92 ? 14.32 -1.868 -3.811 1 97.81 92 LEU B N 1
ATOM 1524 C CA . LEU B 1 92 ? 15.188 -0.807 -3.307 1 97.81 92 LEU B CA 1
ATOM 1525 C C . LEU B 1 92 ? 16.141 -1.34 -2.234 1 97.81 92 LEU B C 1
ATOM 1527 O O . LEU B 1 92 ? 17.312 -0.968 -2.197 1 97.81 92 LEU B O 1
ATOM 1531 N N . LYS B 1 93 ? 15.594 -2.145 -1.41 1 97.75 93 LYS B N 1
ATOM 1532 C CA . LYS B 1 93 ? 16.438 -2.74 -0.371 1 97.75 93 LYS B CA 1
ATOM 1533 C C . LYS B 1 93 ? 17.547 -3.596 -0.979 1 97.75 93 LYS B C 1
ATOM 1535 O O . LYS B 1 93 ? 18.672 -3.576 -0.505 1 97.75 93 LYS B O 1
ATOM 1540 N N . SER B 1 94 ? 17.188 -4.332 -2 1 96.62 94 SER B N 1
ATOM 1541 C CA . SER B 1 94 ? 18.188 -5.137 -2.707 1 96.62 94 SER B CA 1
ATOM 1542 C C . SER B 1 94 ? 19.281 -4.266 -3.314 1 96.62 94 SER B C 1
ATOM 1544 O O . SER B 1 94 ? 20.453 -4.59 -3.221 1 96.62 94 SER B O 1
ATOM 1546 N N . ARG B 1 95 ? 18.859 -3.197 -3.939 1 95.56 95 ARG B N 1
ATOM 1547 C CA . ARG B 1 95 ? 19.828 -2.275 -4.551 1 95.56 95 ARG B CA 1
ATOM 1548 C C . ARG B 1 95 ? 20.734 -1.662 -3.496 1 95.56 95 ARG B C 1
ATOM 1550 O O . ARG B 1 95 ? 21.938 -1.522 -3.721 1 95.56 95 ARG B O 1
ATOM 1557 N N . LEU B 1 96 ? 20.203 -1.298 -2.377 1 95.75 96 LEU B N 1
ATOM 1558 C CA . LEU B 1 96 ? 20.984 -0.734 -1.282 1 95.75 96 LEU B CA 1
ATOM 1559 C C . LEU B 1 96 ? 22.016 -1.736 -0.783 1 95.75 96 LEU B C 1
ATOM 1561 O O . LEU B 1 96 ? 23.172 -1.375 -0.54 1 95.75 96 LEU B O 1
ATOM 1565 N N . LEU B 1 97 ? 21.562 -2.945 -0.67 1 94.5 97 LEU B N 1
ATOM 1566 C CA . LEU B 1 97 ? 22.453 -4 -0.209 1 94.5 97 LEU B CA 1
ATOM 1567 C C . LEU B 1 97 ? 23.609 -4.203 -1.188 1 94.5 97 LEU B C 1
ATOM 1569 O O . LEU B 1 97 ? 24.766 -4.387 -0.776 1 94.5 97 LEU B O 1
ATOM 1573 N N . GLN B 1 98 ? 23.297 -4.195 -2.438 1 94.19 98 GLN B N 1
ATOM 1574 C CA . GLN B 1 98 ? 24.328 -4.352 -3.467 1 94.19 98 GLN B CA 1
ATOM 1575 C C . GLN B 1 98 ? 25.344 -3.223 -3.396 1 94.19 98 GLN B C 1
ATOM 1577 O O . GLN B 1 98 ? 26.547 -3.465 -3.512 1 94.19 98 GLN B O 1
ATOM 1582 N N . LEU B 1 99 ? 24.969 -2.018 -3.152 1 90.31 99 LEU B N 1
ATOM 1583 C CA . LEU B 1 99 ? 25.859 -0.865 -3.086 1 90.31 99 LEU B CA 1
ATOM 1584 C C . LEU B 1 99 ? 26.719 -0.911 -1.823 1 90.31 99 LEU B C 1
ATOM 1586 O O . LEU B 1 99 ? 27.891 -0.544 -1.852 1 90.31 99 LEU B O 1
ATOM 1590 N N . GLU B 1 100 ? 26.156 -1.323 -0.798 1 88.56 100 GLU B N 1
ATOM 1591 C CA . GLU B 1 100 ? 26.875 -1.422 0.461 1 88.56 100 GLU B CA 1
ATOM 1592 C C . GLU B 1 100 ? 27.969 -2.496 0.388 1 88.56 100 GLU B C 1
ATOM 1594 O O . GLU B 1 100 ? 29.047 -2.34 0.965 1 88.56 100 GLU B O 1
ATOM 1599 N N . GLN B 1 101 ? 27.672 -3.562 -0.311 1 90.12 101 GLN B N 1
ATOM 1600 C CA . GLN B 1 101 ? 28.641 -4.645 -0.471 1 90.12 101 GLN B CA 1
ATOM 1601 C C . GLN B 1 101 ? 29.766 -4.238 -1.417 1 90.12 101 GLN B C 1
ATOM 1603 O O . GLN B 1 101 ? 30.906 -4.652 -1.235 1 90.12 101 GLN B O 1
ATOM 1608 N N . ALA B 1 102 ? 29.406 -3.424 -2.355 1 85.38 102 ALA B N 1
ATOM 1609 C CA . ALA B 1 102 ? 30.422 -2.959 -3.295 1 85.38 102 ALA B CA 1
ATOM 1610 C C . ALA B 1 102 ? 31.359 -1.943 -2.639 1 85.38 102 ALA B C 1
ATOM 1612 O O . ALA B 1 102 ? 32.5 -1.793 -3.047 1 85.38 102 ALA B O 1
ATOM 1613 N N . ALA B 1 103 ? 30.891 -1.22 -1.729 1 78 103 ALA B N 1
ATOM 1614 C CA . ALA B 1 103 ? 31.703 -0.219 -1.051 1 78 103 ALA B CA 1
ATOM 1615 C C . ALA B 1 103 ? 32.625 -0.867 -0.012 1 78 103 ALA B C 1
ATOM 1617 O O . ALA B 1 103 ? 33.625 -0.273 0.407 1 78 103 ALA B O 1
ATOM 1618 N N . LYS B 1 104 ? 32.5 -1.945 0.422 1 76.62 104 LYS B N 1
ATOM 1619 C CA . LYS B 1 104 ? 33.438 -2.652 1.295 1 76.62 104 LYS B CA 1
ATOM 1620 C C . LYS B 1 104 ? 34.562 -3.312 0.489 1 76.62 104 LYS B C 1
ATOM 1622 O O . LYS B 1 104 ? 35.719 -3.104 0.769 1 76.62 104 LYS B O 1
#

Nearest PDB structures (foldseek):
  3ucs-assembly1_A  TM=7.446E-01  e=2.583E-05  Klebsiella pneumoniae 342
  2zhh-assembly1_A-2  TM=7.355E-01  e=3.869E-03  Escherichia coli K-12
  5i44-assembly4_G-2  TM=8.469E-01  e=3.252E-02  Bacillus subtilis subsp. subtilis str. 168
  5i44-assembly4_F-2  TM=8.541E-01  e=4.448E-02  Bacillus subtilis subsp. subtilis str. 168
  3hh0-assembly1_A  TM=6.810E-01  e=6.895E-02  Bacillus cereus ATCC 14579

Foldseek 3Di:
DLVVVVVVCPQDQPDKDALVRLCSNQVHDSVVLVVLVVLVQFDFDDDDSRPTIGGPVRSVSSNQLVVCCVPPVDDSNVSSVVVVVVVVVVVVVVVVVVVVVVVD/DLVVVVVVCPQDQPDKDALVRLCSNQVHDSVVLVVLVVLVQFDFDDDDSRPTIGGPVRSVSSNQLVVCCVPPVDDSNVSSVVVVVVVVVVVVVVVVVVVVVVVD

Secondary structure (DSSP, 8-state):
-HHHHHHHS---TT--B-HHHHHHHHT--HHHHHHHHHTTS---BSSSGGG-BB-HHHHHHHHHHHHHHHHH---HHHHHHHHHHHHHHHHHHHHHHHHHHHH-/-HHHHHHHS---TT--B-HHHHHHHHT--HHHHHHHHHTTS---BSSSGGG-BB-HHHHHHHHHHHHHHHHH---HHHHHHHHHHHHHHHHHHHHHHHHHHHH-

Radius of gyration: 21.88 Å; Cα contacts (8 Å, |Δi|>4): 215; chains: 2; bounding box: 48×66×46 Å

Organism: NCBI:txid1198232